Protein AF-K1TIC3-F1 (afdb_monomer_lite)

Foldseek 3Di:
DDDDPVVVVVVCVVCQLNDDQSNCVVCCVVCPQHWDDHPRFIWGQPVPGIDTPLLVVLVQWAAEANWIWGFDWDADCVPCVVRPATDTDTDTDDPVVSVVSRVDNVSRHYFHEEDADDAADPVDDQWDWDADPNDIGIYGHPQDHHDDDDDDDDDPVVLVLLCQQQVDADPVRHGCSVVSVVQLVCCHHVVVDDDDDDDRDDPDPPSCPVVVLVVSCNRRPNRDDDDDPVNVPPD

Organism: NCBI:txid408170

pLDDT: mean 83.9, std 11.21, range [38.22, 96.69]

Sequence (235 aa):
MALSPGIKYKLEKYFFLDNVANFYENYKAILEDRIFKWKGASYYFDGSKVVRDNLTKAKMFIKVADQYYRKCIVFDDDHDKEHKQPIMKLVRYNEGTVKQEVKDISLIPRYQMFFNEPENTNKYRRIKREVFEGIETVSYNRYNPVYHDIKPGSWKTIESFLRHIFSDTNLAGETMYEFGLDYIQHTFFEPRKKMPVLCFVSKERNTGKSTFLYLMRAIFQENVIVVDSDRLNSQ

Structure (mmCIF, N/CA/C/O backbone):
data_AF-K1TIC3-F1
#
_entry.id   AF-K1TIC3-F1
#
loop_
_atom_site.group_PDB
_atom_site.id
_atom_site.type_symbol
_atom_site.label_atom_id
_atom_site.label_alt_id
_atom_site.label_comp_id
_atom_site.label_asym_id
_atom_site.label_entity_id
_atom_site.label_seq_id
_atom_site.pdbx_PDB_ins_code
_atom_site.Cartn_x
_atom_site.Cartn_y
_atom_site.Cartn_z
_atom_site.occupancy
_atom_site.B_iso_or_equiv
_atom_site.auth_seq_id
_atom_site.auth_comp_id
_atom_site.auth_asym_id
_atom_site.auth_atom_id
_atom_site.pdbx_PDB_model_num
ATOM 1 N N . MET A 1 1 ? -1.759 39.728 25.003 1.00 47.00 1 MET A N 1
ATOM 2 C CA . MET A 1 1 ? -2.297 40.235 26.284 1.00 47.00 1 MET A CA 1
ATOM 3 C C . MET A 1 1 ? -3.339 39.228 26.762 1.00 47.00 1 MET A C 1
ATOM 5 O O . MET A 1 1 ? -4.311 39.012 26.049 1.00 47.00 1 MET A O 1
ATOM 9 N N . ALA A 1 2 ? -3.085 38.492 27.846 1.00 55.78 2 ALA A N 1
ATOM 10 C CA . ALA A 1 2 ? -4.008 37.452 28.310 1.00 55.78 2 ALA A CA 1
ATOM 11 C C . ALA A 1 2 ? -5.203 38.097 29.029 1.00 55.78 2 ALA A C 1
ATOM 13 O O . ALA A 1 2 ? -5.013 38.950 29.892 1.00 55.78 2 ALA A O 1
ATOM 14 N N . LEU A 1 3 ? -6.427 37.710 28.657 1.00 67.50 3 LEU A N 1
ATOM 15 C CA . LEU A 1 3 ? -7.646 38.160 29.333 1.00 67.50 3 LEU A CA 1
ATOM 16 C C . LEU A 1 3 ? -7.616 37.739 30.805 1.00 67.50 3 LEU A C 1
ATOM 18 O O . LEU A 1 3 ? -7.209 36.617 31.119 1.00 67.50 3 LEU A O 1
ATOM 22 N N . SER A 1 4 ? -8.089 38.609 31.701 1.00 76.31 4 SER A N 1
ATOM 23 C CA . SER A 1 4 ? -8.218 38.242 33.111 1.00 76.31 4 SER A CA 1
ATOM 24 C C . SER A 1 4 ? -9.198 37.062 33.263 1.00 76.31 4 SER A C 1
ATOM 26 O O . SER A 1 4 ? -10.185 36.981 32.516 1.00 76.31 4 SER A O 1
ATOM 28 N N . PRO A 1 5 ? -8.967 36.130 34.209 1.00 71.38 5 PRO A N 1
ATOM 29 C CA . PRO A 1 5 ? -9.741 34.888 34.309 1.00 71.38 5 PRO A CA 1
ATOM 30 C C . PRO A 1 5 ? -11.261 35.102 34.402 1.00 71.38 5 PRO A C 1
ATOM 32 O O . PRO A 1 5 ? -12.032 34.368 33.785 1.00 71.38 5 PRO A O 1
ATOM 35 N N . GLY A 1 6 ? -11.695 36.152 35.109 1.00 76.00 6 GLY A N 1
ATOM 36 C CA . GLY A 1 6 ? -13.113 36.492 35.254 1.00 76.00 6 GLY A CA 1
ATOM 37 C C . GLY A 1 6 ? -13.768 37.006 33.967 1.00 76.00 6 GLY A C 1
ATOM 38 O O . GLY A 1 6 ? -14.929 36.695 33.706 1.00 76.00 6 GLY A O 1
ATOM 39 N N . ILE A 1 7 ? -13.035 37.752 33.133 1.00 78.94 7 ILE A N 1
ATOM 40 C CA . ILE A 1 7 ? -13.537 38.240 31.838 1.00 78.94 7 ILE A CA 1
ATOM 41 C C . ILE A 1 7 ? -13.606 37.085 30.837 1.00 78.94 7 ILE A C 1
ATOM 43 O O . ILE A 1 7 ? -14.608 36.930 30.142 1.00 78.94 7 ILE A O 1
ATOM 47 N N . LYS A 1 8 ? -12.583 36.222 30.821 1.00 79.38 8 LYS A N 1
ATOM 48 C CA . LYS A 1 8 ? -12.552 35.024 29.976 1.00 79.38 8 LYS A CA 1
ATOM 49 C C . LYS A 1 8 ? -13.740 34.099 30.256 1.00 79.38 8 LYS A C 1
ATOM 51 O O . LYS A 1 8 ? -14.413 33.685 29.320 1.00 79.38 8 LYS A O 1
ATOM 56 N N . TYR A 1 9 ? -14.045 33.835 31.528 1.00 80.44 9 TYR A N 1
ATOM 57 C CA . TYR A 1 9 ? -15.187 32.997 31.908 1.00 80.44 9 TYR A CA 1
ATOM 58 C C . TYR A 1 9 ? -16.534 33.592 31.471 1.00 80.44 9 TYR A C 1
ATOM 60 O O . TYR A 1 9 ? -17.386 32.879 30.942 1.00 80.44 9 TYR A O 1
ATOM 68 N N . LYS A 1 10 ? -16.724 34.910 31.638 1.00 85.19 10 LYS A N 1
ATOM 69 C CA . LYS A 1 10 ? -17.945 35.597 31.185 1.00 85.19 10 LYS A CA 1
ATOM 70 C C . LYS A 1 10 ? -18.125 35.506 29.670 1.00 85.19 10 LYS A C 1
ATOM 72 O O . LYS A 1 10 ? -19.234 35.246 29.220 1.00 85.19 10 LYS A O 1
ATOM 77 N N . LEU A 1 11 ? -17.046 35.677 28.905 1.00 84.44 11 LEU A N 1
ATOM 78 C CA . LEU A 1 11 ? -17.071 35.552 27.447 1.00 84.44 11 LEU A CA 1
ATOM 79 C C . LEU A 1 11 ? -17.338 34.110 27.006 1.00 84.44 11 LEU A C 1
ATOM 81 O O . LEU A 1 11 ? -18.196 33.893 26.158 1.00 84.44 11 LEU A O 1
ATOM 85 N N . GLU A 1 12 ? -16.669 33.122 27.608 1.00 84.81 12 GLU A N 1
ATOM 86 C CA . GLU A 1 12 ? -16.925 31.709 27.297 1.00 84.81 12 GLU A CA 1
ATOM 87 C C . GLU A 1 12 ? -18.390 31.344 27.549 1.00 84.81 12 GLU A C 1
ATOM 89 O O . GLU A 1 12 ? -19.001 30.691 26.712 1.00 84.81 12 GLU A O 1
ATOM 94 N N . LYS A 1 13 ? -18.990 31.821 28.643 1.00 86.19 13 LYS A N 1
ATOM 95 C CA . LYS A 1 13 ? -20.409 31.582 28.922 1.00 86.19 13 LYS A CA 1
ATOM 96 C C . LYS A 1 13 ? -21.340 32.329 27.960 1.00 86.19 13 LYS A C 1
ATOM 98 O O . LYS A 1 13 ? -22.344 31.763 27.544 1.00 86.19 13 LYS A O 1
ATOM 103 N N . TYR A 1 14 ? -21.010 33.571 27.598 1.00 86.75 14 TYR A N 1
ATOM 104 C CA . TYR A 1 14 ? -21.799 34.380 26.660 1.00 86.75 14 TYR A CA 1
ATOM 105 C C . TYR A 1 14 ? -21.855 33.763 25.255 1.00 86.75 14 TYR A C 1
ATOM 107 O O . TYR A 1 14 ? -22.898 33.794 24.615 1.00 86.75 14 TYR A O 1
ATOM 115 N N . PHE A 1 15 ? -20.755 33.157 24.801 1.00 85.50 15 PHE A N 1
ATOM 116 C CA . PHE A 1 15 ? -20.671 32.460 23.513 1.00 85.50 15 PHE A CA 1
ATOM 117 C C . PHE A 1 15 ? -20.953 30.949 23.605 1.00 85.50 15 PHE A C 1
ATOM 119 O O . PHE A 1 15 ? -20.661 30.216 22.663 1.00 85.50 15 PHE A O 1
ATOM 126 N N . PHE A 1 16 ? -21.482 30.460 24.732 1.00 88.06 16 PHE A N 1
ATOM 127 C CA . PHE A 1 16 ? -21.809 29.039 24.937 1.00 88.06 16 PHE A CA 1
ATOM 128 C C . PHE A 1 16 ? -20.611 28.080 24.740 1.00 88.06 16 PHE A C 1
ATOM 130 O O . PHE A 1 16 ? -20.754 26.944 24.294 1.00 88.06 16 PHE A O 1
ATOM 137 N N . LEU A 1 17 ? -19.395 28.533 25.060 1.00 86.69 17 LEU A N 1
ATOM 138 C CA . LEU A 1 17 ? -18.129 27.786 24.980 1.00 86.69 17 LEU A CA 1
ATOM 139 C C . LEU A 1 17 ? -17.720 27.147 26.319 1.00 86.69 17 LEU A C 1
ATOM 141 O O . LEU A 1 17 ? -16.611 26.617 26.453 1.00 86.69 17 LEU A O 1
ATOM 145 N N . ASP A 1 18 ? -18.591 27.215 27.320 1.00 85.62 18 ASP A N 1
ATOM 146 C CA . ASP A 1 18 ? -18.362 26.735 28.679 1.00 85.62 18 ASP A CA 1
ATOM 147 C C . ASP A 1 18 ? -18.362 25.201 28.749 1.00 85.62 18 ASP A C 1
ATOM 149 O O . ASP A 1 18 ? -17.468 24.610 29.360 1.00 85.62 18 ASP A O 1
ATOM 153 N N . ASN A 1 19 ? -19.297 24.543 28.056 1.00 89.69 19 ASN A N 1
ATOM 154 C CA . ASN A 1 19 ? -19.348 23.088 27.945 1.00 89.69 19 ASN A CA 1
ATOM 155 C C . ASN A 1 19 ? -19.874 22.624 26.575 1.00 89.69 19 ASN A C 1
ATOM 157 O O . ASN A 1 19 ? -20.593 23.344 25.888 1.00 89.69 19 ASN A O 1
ATOM 161 N N . VAL A 1 20 ? -19.509 21.402 26.177 1.00 89.31 20 VAL A N 1
ATOM 162 C CA . VAL A 1 20 ? -19.786 20.890 24.824 1.00 89.31 20 VAL A CA 1
ATOM 163 C C . VAL A 1 20 ? -21.273 20.632 24.552 1.00 89.31 20 VAL A C 1
ATOM 165 O O . VAL A 1 20 ? -21.707 20.758 23.411 1.00 89.31 20 VAL A O 1
ATOM 168 N N . ALA A 1 21 ? -22.059 20.297 25.581 1.00 87.75 21 ALA A N 1
ATOM 169 C CA . ALA A 1 21 ? -23.496 20.081 25.431 1.00 87.75 21 ALA A CA 1
ATOM 170 C C . ALA A 1 21 ? -24.218 21.409 25.168 1.00 87.75 21 ALA A C 1
ATOM 172 O O . ALA A 1 21 ? -24.983 21.516 24.216 1.00 87.75 21 ALA A O 1
ATOM 173 N N . ASN A 1 22 ? -23.895 22.441 25.951 1.00 89.38 22 ASN A N 1
ATOM 174 C CA . ASN A 1 22 ? -24.426 23.790 25.777 1.00 89.38 22 ASN A CA 1
ATOM 175 C C . ASN A 1 22 ? -23.986 24.410 24.444 1.00 89.38 22 ASN A C 1
ATOM 177 O O . ASN A 1 22 ? -24.793 25.033 23.759 1.00 89.38 22 ASN A O 1
ATOM 181 N N . PHE A 1 23 ? -22.736 24.179 24.035 1.00 91.56 23 PHE A N 1
ATOM 182 C CA . PHE A 1 23 ? -22.260 24.558 22.708 1.00 91.56 23 PHE A CA 1
ATOM 183 C C . PHE A 1 23 ? -23.123 23.929 21.609 1.00 91.56 23 PHE A C 1
ATOM 185 O O . PHE A 1 23 ? -23.665 24.639 20.768 1.00 91.56 23 PHE A O 1
ATOM 192 N N . TYR A 1 24 ? -23.306 22.606 21.626 1.00 86.56 24 TYR A N 1
ATOM 193 C CA . TYR A 1 24 ? -24.107 21.941 20.601 1.00 86.56 24 TYR A CA 1
ATOM 194 C C . TYR A 1 24 ? -25.554 22.445 20.583 1.00 86.56 24 TYR A C 1
ATOM 196 O O . TYR A 1 24 ? -26.032 22.802 19.516 1.00 86.56 24 TYR A O 1
ATOM 204 N N . GLU A 1 25 ? -26.231 22.559 21.730 1.00 86.38 25 GLU A N 1
ATOM 205 C CA . GLU A 1 25 ? -27.636 22.995 21.775 1.00 86.38 25 GLU A CA 1
ATOM 206 C C . GLU A 1 25 ? -27.875 24.368 21.134 1.00 86.38 25 GLU A C 1
ATOM 208 O O . GLU A 1 25 ? -28.883 24.561 20.452 1.00 86.38 25 GLU A O 1
ATOM 213 N N . ASN A 1 26 ? -26.937 25.305 21.300 1.00 89.88 26 ASN A N 1
ATOM 214 C CA . ASN A 1 26 ? -27.058 26.658 20.752 1.00 89.88 26 ASN A CA 1
ATOM 215 C C . ASN A 1 26 ? -26.633 26.757 19.278 1.00 89.88 26 ASN A C 1
ATOM 217 O O . ASN A 1 26 ? -27.067 27.669 18.578 1.00 89.88 26 ASN A O 1
ATOM 221 N N . TYR A 1 27 ? -25.826 25.814 18.787 1.00 83.38 27 TYR A N 1
ATOM 222 C CA . TYR A 1 27 ? -25.358 25.779 17.397 1.00 83.38 27 TYR A CA 1
ATOM 223 C C . TYR A 1 27 ? -25.940 24.606 16.583 1.00 83.38 27 TYR A C 1
ATOM 225 O O . TYR A 1 27 ? -25.557 24.410 15.431 1.00 83.38 27 TYR A O 1
ATOM 233 N N . LYS A 1 28 ? -26.899 23.841 17.125 1.00 77.31 28 LYS A N 1
ATOM 234 C CA . LYS A 1 28 ? -27.437 22.608 16.512 1.00 77.31 28 LYS A CA 1
ATOM 235 C C . LYS A 1 28 ? -28.066 22.806 15.140 1.00 77.31 28 LYS A C 1
ATOM 237 O O . LYS A 1 28 ? -27.969 21.919 14.305 1.00 77.31 28 LYS A O 1
ATOM 242 N N . ALA A 1 29 ? -28.662 23.971 14.885 1.00 70.38 29 ALA A N 1
ATOM 243 C CA . ALA A 1 29 ? -29.231 24.299 13.577 1.00 70.38 29 ALA A CA 1
ATOM 244 C C . ALA A 1 29 ? -28.161 24.405 12.474 1.00 70.38 29 ALA A C 1
ATOM 246 O O . ALA A 1 29 ? -28.475 24.259 11.302 1.00 70.38 29 ALA A O 1
ATOM 247 N N . ILE A 1 30 ? -26.905 24.671 12.852 1.00 71.62 30 ILE A N 1
ATOM 248 C CA . ILE A 1 30 ? -25.756 24.759 11.941 1.00 71.62 30 ILE A CA 1
ATOM 249 C C . ILE A 1 30 ? -25.001 23.423 11.895 1.00 71.62 30 ILE A C 1
ATOM 251 O O . ILE A 1 30 ? -24.476 23.042 10.851 1.00 71.62 30 ILE A O 1
ATOM 255 N N . LEU A 1 31 ? -24.896 22.740 13.040 1.00 70.50 31 LEU A N 1
ATOM 256 C CA . LEU A 1 31 ? -24.109 21.513 13.187 1.00 70.50 31 LEU A CA 1
ATOM 257 C C . LEU A 1 31 ? -24.854 20.257 12.721 1.00 70.50 31 LEU A C 1
ATOM 259 O O . LEU A 1 31 ? -24.212 19.352 12.192 1.00 70.50 31 LEU A O 1
ATOM 263 N N . GLU A 1 32 ? -26.178 20.214 12.892 1.00 72.00 32 GLU A N 1
ATOM 264 C CA . GLU A 1 32 ? -27.034 19.080 12.527 1.00 72.00 32 GLU A CA 1
ATOM 265 C C . GLU A 1 32 ? -26.490 17.753 13.107 1.00 72.00 32 GLU A C 1
ATOM 267 O O . GLU A 1 32 ? -26.115 17.685 14.277 1.00 72.00 32 GLU A O 1
ATOM 272 N N . ASP A 1 33 ? -26.415 16.695 12.301 1.00 60.06 33 ASP A N 1
ATOM 273 C CA . ASP A 1 33 ? -25.859 15.380 12.638 1.00 60.06 33 ASP A CA 1
ATOM 274 C C . ASP A 1 33 ? -24.343 15.264 12.368 1.00 60.06 33 ASP A C 1
ATOM 276 O O . ASP A 1 33 ? -23.746 14.191 12.507 1.00 60.06 33 ASP A O 1
ATOM 280 N N . ARG A 1 34 ? -23.682 16.364 11.988 1.00 53.75 34 ARG A N 1
ATOM 281 C CA . ARG A 1 34 ? -22.282 16.343 11.549 1.00 53.75 34 ARG A CA 1
ATOM 282 C C . ARG A 1 34 ? -21.319 16.283 12.730 1.00 53.75 34 ARG A C 1
ATOM 284 O O . ARG A 1 34 ? -21.545 16.836 13.807 1.00 53.75 34 ARG A O 1
ATOM 291 N N . ILE A 1 35 ? -20.163 15.658 12.498 1.00 71.88 35 ILE A N 1
ATOM 292 C CA . ILE A 1 35 ? -19.048 15.682 13.451 1.00 71.88 35 ILE A CA 1
ATOM 293 C C . ILE A 1 35 ? -18.513 17.115 13.560 1.00 71.88 35 ILE A C 1
ATOM 295 O O . ILE A 1 35 ? -18.175 17.734 12.551 1.00 71.88 35 ILE A O 1
ATOM 299 N N . PHE A 1 36 ? -18.351 17.615 14.785 1.00 71.94 36 PHE A N 1
ATOM 300 C CA . PHE A 1 36 ? -17.855 18.963 15.062 1.00 71.94 36 PHE A CA 1
ATOM 301 C C . PHE A 1 36 ? -16.678 18.971 16.045 1.00 71.94 36 PHE A C 1
ATOM 303 O O . PHE A 1 36 ? -16.447 18.024 16.804 1.00 71.94 36 PHE A O 1
ATOM 310 N N . LYS A 1 37 ? -15.887 20.049 16.012 1.00 80.38 37 LYS A N 1
ATOM 311 C CA . LYS A 1 37 ?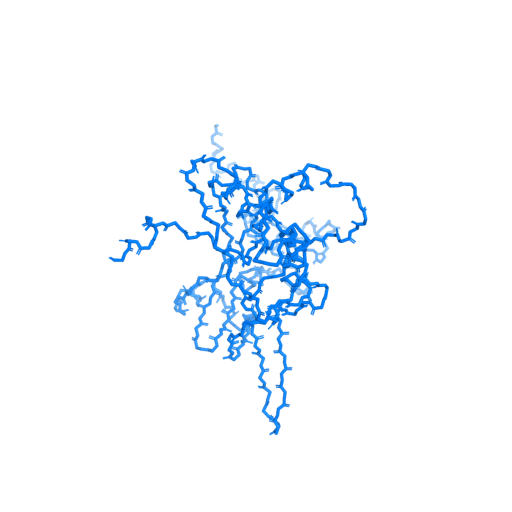 -14.717 20.244 16.881 1.00 80.38 37 LYS A CA 1
ATOM 312 C C . LYS A 1 37 ? -15.057 21.179 18.035 1.00 80.38 37 LYS A C 1
ATOM 314 O O . LYS A 1 37 ? -15.541 22.281 17.812 1.00 80.38 37 LYS A O 1
ATOM 319 N N . TRP A 1 38 ? -14.715 20.779 19.256 1.00 83.00 38 TRP A N 1
ATOM 320 C CA . TRP A 1 38 ? -14.840 21.623 20.445 1.00 83.00 38 TRP A CA 1
ATOM 321 C C . TRP A 1 38 ? -13.619 21.454 21.353 1.00 83.00 38 TRP A C 1
ATOM 323 O O . TRP A 1 38 ? -13.253 20.332 21.714 1.00 83.00 38 TRP A O 1
ATOM 333 N N . LYS A 1 39 ? -12.938 22.570 21.662 1.00 84.25 39 LYS A N 1
ATOM 334 C CA . LYS A 1 39 ? -11.670 22.626 22.424 1.00 84.25 39 LYS A CA 1
ATOM 335 C C . LYS A 1 39 ? -10.661 21.525 22.007 1.00 84.25 39 LYS A C 1
ATOM 337 O O . LYS A 1 39 ? -10.060 20.858 22.842 1.00 84.25 39 LYS A O 1
ATOM 342 N N . GLY A 1 40 ? -10.511 21.309 20.693 1.00 72.69 40 GLY A N 1
ATOM 343 C CA . GLY A 1 40 ? -9.555 20.365 20.086 1.00 72.69 40 GLY A CA 1
ATOM 344 C C . GLY A 1 40 ? -10.024 18.906 19.944 1.00 72.69 40 GLY A C 1
ATOM 345 O O . GLY A 1 40 ? -9.400 18.137 19.211 1.00 72.69 40 GLY A O 1
ATOM 346 N N . ALA A 1 41 ? -11.133 18.507 20.572 1.00 73.00 41 ALA A N 1
ATOM 347 C CA . ALA A 1 41 ? -11.694 17.158 20.453 1.00 73.00 41 ALA A CA 1
ATOM 348 C C . ALA A 1 41 ? -12.865 17.104 19.453 1.00 73.00 41 ALA A C 1
ATOM 350 O O . ALA A 1 41 ? -13.552 18.102 19.243 1.00 73.00 41 ALA A O 1
ATOM 351 N N . SER A 1 42 ? -13.064 15.942 18.820 1.00 78.75 42 SER A N 1
ATOM 352 C CA . SER A 1 42 ? -14.202 15.677 17.926 1.00 78.75 42 SER A CA 1
ATOM 353 C C . SER A 1 42 ? -15.410 15.162 18.716 1.00 78.75 42 SER A C 1
ATOM 355 O O . SER A 1 42 ? -15.241 14.347 19.629 1.00 78.75 42 SER A O 1
ATOM 357 N N . TYR A 1 43 ? -16.608 15.604 18.344 1.00 79.50 43 TYR A N 1
ATOM 358 C CA . TYR A 1 43 ? -17.892 15.214 18.931 1.00 79.50 43 TYR A CA 1
ATOM 359 C C . TYR A 1 43 ? -18.947 15.030 17.834 1.00 79.50 43 TYR A C 1
ATOM 361 O O . TYR A 1 43 ? -18.807 15.596 16.753 1.00 79.50 43 TYR A O 1
ATOM 369 N N . TYR A 1 44 ? -19.989 14.255 18.115 1.00 75.56 44 TYR A N 1
ATOM 370 C CA . TYR A 1 44 ? -21.200 14.138 17.295 1.00 75.56 44 TYR A CA 1
ATOM 371 C C . TYR A 1 44 ? -22.426 14.005 18.207 1.00 75.56 44 TYR A C 1
ATOM 373 O O . TYR A 1 44 ? -22.281 13.697 19.392 1.00 75.56 44 TYR A O 1
ATOM 381 N N . PHE A 1 45 ? -23.623 14.250 17.681 1.00 70.50 45 PHE A N 1
ATOM 382 C CA . PHE A 1 45 ? -24.881 14.040 18.399 1.00 70.50 45 PHE A CA 1
ATOM 383 C C . PHE A 1 45 ? -25.509 12.716 17.959 1.00 70.50 45 PHE A C 1
ATOM 385 O O . PHE A 1 45 ? -25.673 12.483 16.767 1.00 70.50 45 PHE A O 1
ATOM 392 N N . ASP A 1 46 ? -25.825 11.831 18.906 1.00 64.69 46 ASP A N 1
ATOM 393 C CA . ASP A 1 46 ? -26.317 10.470 18.620 1.00 64.69 46 ASP A CA 1
ATOM 394 C C . ASP A 1 46 ? -27.854 10.364 18.541 1.00 64.69 46 ASP A C 1
ATOM 396 O O . ASP A 1 46 ? -28.399 9.265 18.485 1.00 64.69 46 ASP A O 1
ATOM 400 N N . GLY A 1 47 ? -28.555 11.503 18.568 1.00 57.53 47 GLY A N 1
ATOM 401 C CA . GLY A 1 47 ? -30.016 11.581 18.681 1.00 57.53 47 GLY A CA 1
ATOM 402 C C . GLY A 1 47 ? -30.523 11.732 20.120 1.00 57.53 47 GLY A C 1
ATOM 403 O O . GLY A 1 47 ? -31.676 12.104 20.316 1.00 57.53 47 GLY A O 1
ATOM 404 N N . SER A 1 48 ? -29.670 11.504 21.126 1.00 68.19 48 SER A N 1
ATOM 405 C CA . SER A 1 48 ? -30.005 11.652 22.549 1.00 68.19 48 SER A CA 1
ATOM 406 C C . SER A 1 48 ? -29.079 12.616 23.293 1.00 68.19 48 SER A C 1
ATOM 408 O O . SER A 1 48 ? -29.529 13.381 24.144 1.00 68.19 48 SER A O 1
ATOM 410 N N . LYS A 1 49 ? -27.778 12.595 22.987 1.00 78.31 49 LYS A N 1
ATOM 411 C CA . LYS A 1 49 ? -26.760 13.409 23.653 1.00 78.31 49 LYS A CA 1
ATOM 412 C C . LYS A 1 49 ? -25.565 13.671 22.745 1.00 78.31 49 LYS A C 1
ATOM 414 O O . LYS A 1 49 ? -25.323 12.988 21.752 1.00 78.31 49 LYS A O 1
ATOM 419 N N . VAL A 1 50 ? -24.757 14.647 23.147 1.00 78.75 50 VAL A N 1
ATOM 420 C CA . VAL A 1 50 ? -23.453 14.897 22.533 1.00 78.75 50 VAL A CA 1
ATOM 421 C C . VAL A 1 50 ? -22.452 13.852 23.024 1.00 78.75 50 VAL A C 1
ATOM 423 O O . VAL A 1 50 ? -22.141 13.773 24.215 1.00 78.75 50 VAL A O 1
ATOM 426 N N . VAL A 1 51 ? -21.919 13.062 22.098 1.00 76.00 51 VAL A N 1
ATOM 427 C CA . VAL A 1 51 ? -20.949 11.999 22.356 1.00 76.00 51 VAL A CA 1
ATOM 428 C C . VAL A 1 51 ? -19.585 12.415 21.821 1.00 76.00 51 VAL A C 1
ATOM 430 O O . VAL A 1 51 ? -19.442 12.918 20.708 1.00 76.00 51 VAL A O 1
AT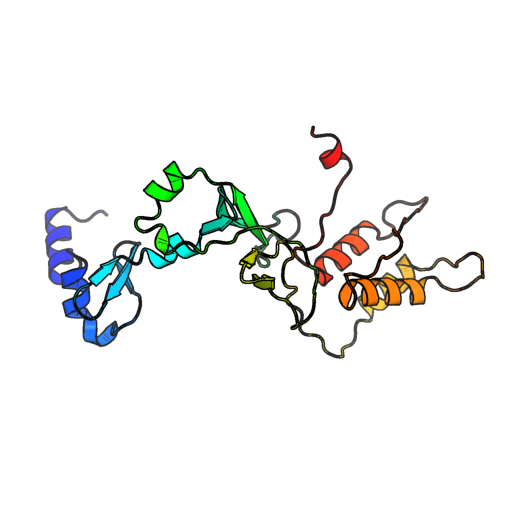OM 433 N N . ARG A 1 52 ? -18.539 12.198 22.624 1.00 78.12 52 ARG A N 1
ATOM 434 C CA . ARG A 1 52 ? -17.158 12.383 22.167 1.00 78.12 52 ARG A CA 1
ATOM 435 C C . ARG A 1 52 ? -16.825 11.311 21.138 1.00 78.12 52 ARG A C 1
ATOM 437 O O . ARG A 1 52 ? -16.932 10.120 21.430 1.00 78.12 52 ARG A O 1
ATOM 444 N N . ASP A 1 53 ? -16.365 11.733 19.968 1.00 67.62 53 ASP A N 1
ATOM 445 C CA . ASP A 1 53 ? -16.000 10.825 18.891 1.00 67.62 53 ASP A CA 1
ATOM 446 C C . ASP A 1 53 ? -14.704 10.063 19.226 1.00 67.62 53 ASP A C 1
ATOM 448 O O . ASP A 1 53 ? -13.585 10.516 18.969 1.00 67.62 53 ASP A O 1
ATOM 452 N N . ASN A 1 54 ? -14.868 8.879 19.821 1.00 59.41 54 ASN A N 1
ATOM 453 C CA . ASN A 1 54 ? -13.798 7.899 20.010 1.00 59.41 54 ASN A CA 1
ATOM 454 C C . ASN A 1 54 ? -13.578 7.032 18.758 1.00 59.41 54 ASN A C 1
ATOM 456 O O . ASN A 1 54 ? -12.539 6.374 18.656 1.00 59.41 54 ASN A O 1
ATOM 460 N N . LEU A 1 55 ? -14.523 7.039 17.807 1.00 56.81 55 LEU A N 1
ATOM 461 C CA . LEU A 1 55 ? -14.470 6.261 16.568 1.00 56.81 55 LEU A CA 1
ATOM 462 C C . LEU A 1 55 ? -13.230 6.663 15.758 1.00 56.81 55 LEU A C 1
ATOM 464 O O . LEU A 1 55 ? -12.548 5.809 15.197 1.00 56.81 55 LEU A O 1
ATOM 468 N N . THR A 1 56 ? -12.877 7.953 15.773 1.00 64.62 56 THR A N 1
ATOM 469 C CA . THR A 1 56 ? -11.645 8.463 15.152 1.00 64.62 56 THR A CA 1
ATOM 470 C C . THR A 1 56 ? -10.378 7.808 15.717 1.00 64.62 56 THR A C 1
ATOM 472 O O . THR A 1 56 ? -9.475 7.494 14.945 1.00 64.62 56 THR A O 1
ATOM 475 N N . LYS A 1 57 ? -10.298 7.535 17.029 1.00 74.75 57 LYS A N 1
ATOM 476 C CA . LYS A 1 57 ? -9.123 6.870 17.619 1.00 74.75 57 LYS A CA 1
ATOM 477 C C . LYS A 1 57 ? -9.106 5.374 17.333 1.00 74.75 57 LYS A C 1
ATOM 479 O O . LYS A 1 57 ? -8.069 4.862 16.935 1.00 74.75 57 LYS A O 1
ATOM 484 N N . ALA A 1 58 ? -10.239 4.683 17.468 1.00 79.88 58 ALA A N 1
ATOM 485 C CA . ALA A 1 58 ? -10.319 3.250 17.167 1.00 79.88 58 ALA A CA 1
ATOM 486 C C . ALA A 1 58 ? -9.923 2.944 15.708 1.00 79.88 58 ALA A C 1
ATOM 488 O O . ALA A 1 58 ? -9.199 1.985 15.458 1.00 79.88 58 ALA A O 1
ATOM 489 N N . LYS A 1 59 ? -10.295 3.815 14.753 1.00 76.00 59 LYS A N 1
ATOM 490 C CA . LYS A 1 59 ? -9.911 3.717 13.328 1.00 76.00 59 LYS A CA 1
ATOM 491 C C . LYS A 1 59 ? -8.397 3.765 13.077 1.00 76.00 59 LYS A C 1
ATOM 493 O O . LYS A 1 59 ? -7.941 3.243 12.049 1.00 76.00 59 LYS A O 1
ATOM 498 N N . MET A 1 60 ? -7.632 4.377 13.988 1.00 84.44 60 MET A N 1
ATOM 499 C CA . MET A 1 60 ? -6.166 4.420 13.930 1.00 84.44 60 MET A CA 1
ATOM 500 C C . MET A 1 60 ? -5.537 3.070 14.261 1.00 84.44 60 MET A C 1
ATOM 502 O O . MET A 1 60 ? -4.368 2.874 13.956 1.00 84.44 60 MET A O 1
ATOM 506 N N . PHE A 1 61 ? -6.281 2.139 14.856 1.00 90.69 61 PHE A N 1
ATOM 507 C CA . PHE A 1 61 ? -5.762 0.838 15.246 1.00 90.69 61 PHE A CA 1
ATOM 508 C C . PHE A 1 61 ? -6.396 -0.290 14.432 1.00 90.69 61 PHE A C 1
ATOM 510 O O . PHE A 1 61 ? -7.491 -0.167 13.882 1.00 90.69 61 PHE A O 1
ATOM 517 N N . ILE A 1 62 ? -5.686 -1.409 14.363 1.00 90.00 62 ILE A N 1
ATOM 518 C CA . ILE A 1 62 ? -6.223 -2.723 14.007 1.00 90.00 62 ILE A CA 1
ATOM 519 C C . ILE A 1 62 ? -5.688 -3.741 15.009 1.00 90.00 62 ILE A C 1
ATOM 521 O O . ILE A 1 62 ? -4.606 -3.554 15.571 1.00 90.00 62 ILE A O 1
ATOM 525 N N . LYS A 1 63 ? -6.421 -4.830 15.211 1.00 95.38 63 LYS A N 1
ATOM 526 C CA . LYS A 1 63 ? -5.915 -6.012 15.903 1.00 95.38 63 LYS A CA 1
ATOM 527 C C . LYS A 1 63 ? -5.723 -7.122 14.880 1.00 95.38 63 LYS A C 1
ATOM 529 O O . LYS A 1 63 ? -6.650 -7.424 14.133 1.00 95.38 63 LYS A O 1
ATOM 534 N N . VAL A 1 64 ? -4.538 -7.714 14.840 1.00 94.75 64 VAL A N 1
ATOM 535 C CA . VAL A 1 64 ? -4.257 -8.877 13.994 1.00 94.75 64 VAL A CA 1
ATOM 536 C C . VAL A 1 64 ? -3.737 -9.991 14.883 1.00 94.75 64 VAL A C 1
ATOM 538 O O . VAL A 1 64 ? -2.764 -9.783 15.605 1.00 94.75 64 VAL A O 1
ATOM 541 N N . ALA A 1 65 ? -4.414 -11.138 14.855 1.00 94.62 65 ALA A N 1
ATOM 542 C CA . ALA A 1 65 ? -4.252 -12.205 15.835 1.00 94.62 65 ALA A CA 1
ATOM 543 C C . ALA A 1 65 ? -4.374 -11.659 17.277 1.00 94.62 65 ALA A C 1
ATOM 545 O O . ALA A 1 65 ? -5.410 -11.109 17.667 1.00 94.62 65 ALA A O 1
ATOM 546 N N . ASP A 1 66 ? -3.314 -11.774 18.067 1.00 93.44 66 ASP A N 1
ATOM 547 C CA . ASP A 1 66 ? -3.206 -11.319 19.450 1.00 93.44 66 ASP A CA 1
ATOM 548 C C . ASP A 1 66 ? -2.600 -9.909 19.588 1.00 93.44 66 ASP A C 1
ATOM 550 O O . ASP A 1 66 ? -2.615 -9.342 20.679 1.00 93.44 66 ASP A O 1
ATOM 554 N N . GLN A 1 67 ? -2.122 -9.299 18.499 1.00 96.62 67 GLN A N 1
ATOM 555 C CA . GLN A 1 67 ? -1.357 -8.050 18.536 1.00 96.62 67 GLN A CA 1
ATOM 556 C C . GLN A 1 67 ? -2.150 -6.840 18.035 1.00 96.62 67 GLN A C 1
ATOM 558 O O . GLN A 1 67 ? -2.877 -6.907 17.041 1.00 96.62 67 GLN A O 1
ATOM 563 N N . TYR A 1 68 ? -1.960 -5.693 18.693 1.00 96.31 68 TYR A N 1
ATOM 564 C CA . TYR A 1 68 ? -2.463 -4.408 18.211 1.00 96.31 68 TYR A CA 1
ATOM 565 C C . TYR A 1 68 ? -1.420 -3.701 17.353 1.00 96.31 68 TYR A C 1
ATOM 567 O O . TYR A 1 68 ? -0.222 -3.720 17.640 1.00 96.31 68 TYR A O 1
ATOM 575 N N . TYR A 1 69 ? -1.904 -3.022 16.320 1.00 94.81 69 TYR A N 1
ATOM 576 C CA . TYR A 1 69 ? -1.101 -2.194 15.437 1.00 94.81 69 TYR A CA 1
ATOM 577 C C . TYR A 1 69 ? -1.741 -0.824 15.299 1.00 94.81 69 TYR A C 1
ATOM 579 O O . TYR A 1 69 ? -2.950 -0.720 15.087 1.00 94.81 69 TYR A O 1
ATOM 587 N N . ARG A 1 70 ? -0.923 0.223 15.374 1.00 90.19 70 ARG A N 1
ATOM 588 C CA . ARG A 1 70 ? -1.307 1.590 15.033 1.00 90.19 70 ARG A CA 1
ATOM 589 C C . ARG A 1 70 ? -0.961 1.862 13.574 1.00 90.19 70 ARG A C 1
ATOM 591 O O . ARG A 1 70 ? 0.147 1.563 13.134 1.00 90.19 70 ARG A O 1
ATOM 598 N N . LYS A 1 71 ? -1.898 2.450 12.838 1.00 82.75 71 LYS A N 1
ATOM 599 C CA . LYS A 1 71 ? -1.675 3.050 11.524 1.00 82.75 71 LYS A CA 1
ATOM 600 C C . LYS A 1 71 ? -0.977 4.384 11.740 1.00 82.75 71 LYS A C 1
ATOM 602 O O . LYS A 1 71 ? -1.570 5.325 12.270 1.00 82.75 71 LYS A O 1
ATOM 607 N N . CYS A 1 72 ? 0.282 4.441 11.349 1.00 79.44 72 CYS A N 1
ATOM 608 C CA . CYS A 1 72 ? 1.094 5.642 11.369 1.00 79.44 72 CYS A CA 1
ATOM 609 C C . CYS A 1 72 ? 1.315 6.105 9.935 1.00 79.44 72 CYS A C 1
ATOM 611 O O . CYS A 1 72 ? 1.497 5.286 9.036 1.00 79.44 72 CYS A O 1
ATOM 613 N N . ILE A 1 73 ? 1.307 7.416 9.738 1.00 75.38 73 ILE A N 1
ATOM 614 C CA . ILE A 1 73 ? 1.752 8.024 8.492 1.00 75.38 73 ILE A CA 1
ATOM 615 C C . ILE A 1 73 ? 3.205 8.422 8.700 1.00 75.38 73 ILE A C 1
ATOM 617 O O . ILE A 1 73 ? 3.531 9.050 9.707 1.00 75.38 73 ILE A O 1
ATOM 621 N N . VAL A 1 74 ? 4.060 8.028 7.770 1.00 73.94 74 VAL A N 1
ATOM 622 C CA . VAL A 1 74 ? 5.439 8.501 7.690 1.00 73.94 74 VAL A CA 1
ATOM 623 C C . VAL A 1 74 ? 5.664 9.115 6.320 1.00 73.94 74 VAL A C 1
ATOM 625 O O . VAL A 1 74 ? 5.022 8.716 5.350 1.00 73.94 74 VAL A O 1
ATOM 628 N N . PHE A 1 75 ? 6.586 10.058 6.247 1.00 74.00 75 PHE A N 1
ATOM 629 C CA . PHE A 1 75 ? 7.054 10.612 4.987 1.00 74.00 75 PHE A CA 1
ATOM 630 C C . PHE A 1 75 ? 8.479 10.138 4.737 1.00 74.00 75 PHE A C 1
ATOM 632 O O . PHE A 1 75 ? 9.184 9.732 5.664 1.00 74.00 75 PHE A O 1
ATOM 639 N N . ASP A 1 76 ? 8.876 10.126 3.473 1.00 71.50 76 ASP A N 1
ATOM 640 C CA . ASP A 1 76 ? 10.270 9.918 3.115 1.00 71.50 76 ASP A CA 1
ATOM 641 C C . ASP A 1 76 ? 10.939 11.281 2.983 1.00 71.50 76 ASP A C 1
ATOM 643 O O . ASP A 1 76 ? 10.861 11.907 1.933 1.00 71.50 76 ASP A O 1
ATOM 647 N N . ASP A 1 77 ? 11.560 11.754 4.060 1.00 72.06 77 ASP A N 1
ATOM 648 C CA . ASP A 1 77 ? 12.162 13.092 4.094 1.00 72.06 77 ASP A CA 1
ATOM 649 C C . ASP A 1 77 ? 13.303 13.264 3.073 1.00 72.06 77 ASP A C 1
ATOM 651 O O . ASP A 1 77 ? 13.573 14.379 2.620 1.00 72.06 77 ASP A O 1
ATOM 655 N N . ASP A 1 78 ? 13.948 12.165 2.669 1.00 67.75 78 ASP A N 1
ATOM 656 C CA . ASP A 1 78 ? 15.050 12.185 1.709 1.00 67.75 78 ASP A CA 1
ATOM 657 C C . ASP A 1 78 ? 14.543 12.462 0.281 1.00 67.75 78 ASP A C 1
ATOM 659 O O . ASP A 1 78 ? 15.178 13.198 -0.481 1.00 67.75 78 ASP A O 1
ATOM 663 N N . HIS A 1 79 ? 13.386 11.896 -0.084 1.00 63.72 79 HIS A N 1
ATOM 664 C CA . HIS A 1 79 ? 12.881 11.884 -1.464 1.00 63.72 79 HIS A CA 1
ATOM 665 C C . HIS A 1 79 ? 11.570 12.662 -1.671 1.00 63.72 79 HIS A C 1
ATOM 667 O O . HIS A 1 79 ? 11.243 13.000 -2.807 1.00 63.72 79 HIS A O 1
ATOM 673 N N . ASP A 1 80 ? 10.836 12.973 -0.605 1.00 66.38 80 ASP A N 1
ATOM 674 C CA . ASP A 1 80 ? 9.568 13.711 -0.600 1.00 66.38 80 ASP A CA 1
ATOM 675 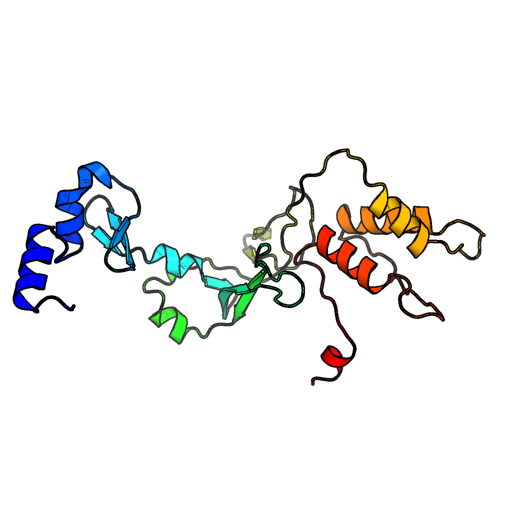C C . ASP A 1 80 ? 9.634 14.883 0.393 1.00 66.38 80 ASP A C 1
ATOM 677 O O . ASP A 1 80 ? 8.908 14.950 1.384 1.00 66.38 80 ASP A O 1
ATOM 681 N N . LYS A 1 81 ? 10.521 15.844 0.105 1.00 70.19 81 LYS A N 1
ATOM 682 C CA . LYS A 1 81 ? 10.747 17.042 0.940 1.00 70.19 81 LYS A CA 1
ATOM 683 C C . LYS A 1 81 ? 9.500 17.906 1.147 1.00 70.19 81 LYS A C 1
ATOM 685 O O . LYS A 1 81 ? 9.463 18.717 2.065 1.00 70.19 81 LYS A O 1
ATOM 690 N N . GLU A 1 82 ? 8.509 17.772 0.270 1.00 72.19 82 GLU A N 1
ATOM 691 C CA . GLU A 1 82 ? 7.249 18.517 0.321 1.00 72.19 82 GLU A CA 1
ATOM 692 C C . GLU A 1 82 ? 6.116 17.722 0.992 1.00 72.19 82 GLU A C 1
ATOM 694 O O . GLU A 1 82 ? 4.993 18.223 1.065 1.00 72.19 82 GLU A O 1
ATOM 699 N N . HIS A 1 83 ? 6.394 16.503 1.479 1.00 69.06 83 HIS A N 1
ATOM 700 C CA . HIS A 1 83 ? 5.447 15.627 2.185 1.00 69.06 83 HIS A CA 1
ATOM 701 C C . HIS A 1 83 ? 4.143 15.380 1.414 1.00 69.06 83 HIS A C 1
ATOM 703 O O . HIS A 1 83 ? 3.045 15.353 1.977 1.00 69.06 83 HIS A O 1
ATOM 709 N N . LYS A 1 84 ? 4.249 15.204 0.096 1.00 64.69 84 LYS A N 1
ATOM 710 C CA . LYS A 1 84 ? 3.102 14.986 -0.794 1.00 64.69 84 LYS A CA 1
ATOM 711 C C . LYS A 1 84 ? 2.632 13.532 -0.823 1.00 64.69 84 LYS A C 1
ATOM 713 O O . LYS A 1 84 ? 1.485 13.282 -1.193 1.00 64.69 84 LYS A O 1
ATOM 718 N N . GLN A 1 85 ? 3.487 12.580 -0.460 1.00 64.19 85 GLN A N 1
ATOM 719 C CA . GLN A 1 85 ? 3.252 11.141 -0.575 1.00 64.19 85 GLN A CA 1
ATOM 720 C C . GLN A 1 85 ? 3.370 10.455 0.797 1.00 64.19 85 GLN A C 1
ATOM 722 O O . GLN A 1 85 ? 4.424 9.920 1.147 1.00 64.19 85 GLN A O 1
ATOM 727 N N . PRO A 1 86 ? 2.289 10.452 1.600 1.00 68.81 86 PRO A N 1
ATOM 728 C CA . PRO A 1 86 ? 2.280 9.763 2.883 1.00 68.81 86 PRO A CA 1
ATOM 729 C C . PRO A 1 86 ? 2.374 8.246 2.697 1.00 68.81 86 PRO A C 1
ATOM 731 O O . PRO A 1 86 ? 1.634 7.669 1.907 1.00 68.81 86 PRO A O 1
ATOM 734 N N . ILE A 1 87 ? 3.224 7.598 3.491 1.00 70.62 87 ILE A N 1
ATOM 735 C CA . ILE A 1 87 ? 3.378 6.141 3.545 1.00 70.62 87 ILE A CA 1
ATOM 736 C C . ILE A 1 87 ? 2.674 5.630 4.798 1.00 70.62 87 ILE A C 1
ATOM 738 O O . ILE A 1 87 ? 2.962 6.082 5.913 1.00 70.62 87 ILE A O 1
ATOM 742 N N . MET A 1 88 ? 1.774 4.658 4.648 1.00 75.62 88 MET A N 1
ATOM 743 C CA . MET A 1 88 ? 1.080 4.069 5.791 1.00 75.62 88 MET A CA 1
ATOM 744 C C . MET A 1 88 ? 1.867 2.879 6.339 1.00 75.62 88 MET A C 1
ATOM 746 O O . MET A 1 88 ? 2.045 1.855 5.681 1.00 75.62 88 MET A O 1
ATOM 750 N N . LYS A 1 89 ? 2.311 2.991 7.593 1.00 80.25 89 LYS A N 1
ATOM 751 C CA . LYS A 1 89 ? 3.006 1.922 8.314 1.00 80.25 89 LYS A CA 1
ATOM 752 C C . LYS A 1 89 ? 2.181 1.419 9.486 1.00 80.25 89 LYS A C 1
ATOM 754 O O . LYS A 1 89 ? 1.576 2.190 10.228 1.00 80.25 89 LYS A O 1
ATOM 759 N N . LEU A 1 90 ? 2.208 0.105 9.682 1.00 87.50 90 LEU A N 1
ATOM 760 C CA . LEU A 1 90 ? 1.645 -0.544 10.859 1.00 87.50 90 LEU A CA 1
ATOM 761 C C . LEU A 1 90 ? 2.735 -0.720 11.915 1.00 87.50 90 LEU A C 1
ATOM 763 O O . LEU A 1 90 ? 3.661 -1.505 11.731 1.00 87.50 90 LEU A O 1
ATOM 767 N N . VAL A 1 91 ? 2.607 -0.005 13.029 1.00 90.50 91 VAL A N 1
ATOM 768 C CA . VAL A 1 91 ? 3.538 -0.090 14.161 1.00 90.50 91 VAL A CA 1
ATOM 769 C C . VAL A 1 91 ? 2.893 -0.910 15.266 1.00 90.50 91 VAL A C 1
ATOM 771 O O . VAL A 1 91 ? 1.773 -0.612 15.685 1.00 90.50 91 VAL A O 1
ATOM 774 N N . ARG A 1 92 ? 3.585 -1.951 15.739 1.00 95.19 92 ARG A N 1
ATOM 775 C CA . ARG A 1 92 ? 3.110 -2.772 16.860 1.00 95.19 92 ARG A CA 1
ATOM 776 C C . ARG A 1 92 ? 2.927 -1.893 18.095 1.00 95.19 92 ARG A C 1
ATOM 778 O O . ARG A 1 92 ? 3.786 -1.075 18.408 1.00 95.19 92 ARG A O 1
ATOM 785 N N . TYR A 1 93 ? 1.814 -2.075 18.791 1.00 93.38 93 TYR A N 1
ATOM 786 C CA . TYR A 1 93 ? 1.444 -1.282 19.956 1.00 93.38 93 TYR A CA 1
ATOM 787 C C . TYR A 1 93 ? 1.073 -2.189 21.127 1.00 93.38 93 TYR A C 1
ATOM 789 O O . TYR A 1 93 ? 0.445 -3.233 20.947 1.00 93.38 93 TYR A O 1
ATOM 797 N N . ASN A 1 94 ? 1.465 -1.785 22.335 1.00 94.00 94 ASN A N 1
ATOM 798 C CA . ASN A 1 94 ? 1.126 -2.517 23.549 1.00 94.00 94 ASN A CA 1
ATOM 799 C C . ASN A 1 94 ? -0.381 -2.412 23.833 1.00 94.00 94 ASN A C 1
ATOM 801 O O . ASN A 1 94 ? -0.956 -1.324 23.768 1.00 94.00 94 ASN A O 1
ATOM 805 N N . GLU A 1 95 ? -1.012 -3.532 24.190 1.00 93.19 95 GLU A N 1
ATOM 806 C CA . GLU A 1 95 ? -2.446 -3.579 24.484 1.00 93.19 95 GLU A CA 1
ATOM 807 C C . GLU A 1 95 ? -2.849 -2.611 25.603 1.00 93.19 95 GLU A C 1
ATOM 809 O O . GLU A 1 95 ? -3.826 -1.887 25.439 1.00 93.19 95 GLU A O 1
ATOM 814 N N . GLY A 1 96 ? -2.098 -2.546 26.706 1.00 92.19 96 GLY A N 1
ATOM 815 C CA . GLY A 1 96 ? -2.387 -1.658 27.835 1.00 92.19 96 GLY A CA 1
ATOM 816 C C . GLY A 1 96 ? -2.475 -0.190 27.417 1.00 92.19 96 GLY A C 1
ATOM 817 O O . GLY A 1 96 ? -3.417 0.503 27.798 1.00 92.19 96 GLY A O 1
ATOM 818 N N . THR A 1 97 ? -1.565 0.258 26.549 1.00 90.06 97 THR A N 1
ATOM 819 C CA . THR A 1 97 ? -1.597 1.610 25.970 1.00 90.06 97 THR A CA 1
ATOM 820 C C . THR A 1 97 ? -2.820 1.814 25.075 1.00 90.06 97 THR A C 1
ATOM 822 O O . THR A 1 97 ? -3.488 2.842 25.167 1.00 90.06 97 THR A O 1
ATOM 825 N N . VAL A 1 98 ? -3.180 0.823 24.252 1.00 90.69 98 VAL A N 1
ATOM 826 C CA . VAL A 1 98 ? -4.389 0.903 23.415 1.00 90.69 98 VAL A CA 1
ATOM 827 C C . VAL A 1 98 ? -5.647 1.035 24.277 1.00 90.69 98 VAL A C 1
ATOM 829 O O . VAL A 1 98 ? -6.494 1.870 23.964 1.00 90.69 98 VAL A O 1
ATOM 832 N N . LYS A 1 99 ? -5.754 0.294 25.392 1.00 89.56 99 LYS A N 1
ATOM 833 C CA . LYS A 1 99 ? -6.892 0.406 26.331 1.00 89.56 99 LYS A CA 1
ATOM 834 C C . LYS A 1 99 ? -6.984 1.783 26.994 1.00 89.56 99 LYS A C 1
ATOM 836 O O . LYS A 1 99 ? -8.078 2.229 27.325 1.00 89.56 99 LYS A O 1
ATOM 841 N N . GLN A 1 100 ? -5.851 2.457 27.191 1.00 87.75 100 GLN A N 1
ATOM 842 C CA . GLN A 1 100 ? -5.815 3.824 27.719 1.00 87.75 100 GLN A CA 1
ATOM 843 C C . GLN A 1 100 ? -6.240 4.861 26.665 1.00 87.75 100 GLN A C 1
ATOM 845 O O . GLN A 1 100 ? -6.911 5.840 26.995 1.00 87.75 100 GLN A O 1
ATOM 850 N N . GLU A 1 101 ? -5.875 4.664 25.393 1.00 84.75 101 GLU A N 1
ATOM 851 C CA . GLU A 1 101 ? -6.187 5.608 24.312 1.00 84.75 101 GLU A CA 1
ATOM 852 C C . GLU A 1 101 ? -7.600 5.441 23.730 1.00 84.75 101 GLU A C 1
ATOM 854 O O . GLU A 1 101 ? -8.237 6.439 23.364 1.00 84.75 101 GLU A O 1
ATOM 859 N N . VAL A 1 102 ? -8.078 4.197 23.637 1.00 84.12 102 VAL A N 1
ATOM 860 C CA . VAL A 1 102 ? -9.348 3.802 23.021 1.00 84.12 102 VAL A CA 1
ATOM 861 C C . VAL A 1 102 ? -10.267 3.226 24.094 1.00 84.12 102 VAL A C 1
ATOM 863 O O . VAL A 1 102 ? -10.073 2.106 24.558 1.00 84.12 102 VAL A O 1
ATOM 866 N N . LYS A 1 103 ? -11.306 3.988 24.461 1.00 80.69 103 LYS A N 1
ATOM 867 C CA . LYS A 1 103 ? -12.278 3.571 25.486 1.00 80.69 103 LYS A CA 1
ATOM 868 C C . LYS A 1 103 ? -13.036 2.298 25.113 1.00 80.69 103 LYS A C 1
ATOM 870 O O . LYS A 1 103 ? -13.292 1.473 25.980 1.00 80.69 103 LYS A O 1
ATOM 875 N N . ASP A 1 104 ? -13.410 2.167 23.841 1.00 83.12 104 ASP A N 1
ATOM 876 C CA . ASP A 1 104 ? -14.152 1.016 23.335 1.00 83.12 104 ASP A CA 1
ATOM 877 C C . ASP A 1 104 ? -13.330 0.259 22.286 1.00 83.12 104 ASP A C 1
ATOM 879 O O . ASP A 1 104 ? -13.243 0.630 21.115 1.00 83.12 104 ASP A O 1
ATOM 883 N N . ILE A 1 105 ? -12.698 -0.817 22.745 1.00 87.06 105 ILE A N 1
ATOM 884 C CA . ILE A 1 105 ? -11.811 -1.684 21.961 1.00 87.06 105 ILE A CA 1
ATOM 885 C C . ILE A 1 105 ? -12.617 -2.557 20.984 1.00 87.06 105 ILE A C 1
ATOM 887 O O . ILE A 1 105 ? -12.053 -3.106 20.036 1.00 87.06 105 ILE A O 1
ATOM 891 N N . SER A 1 106 ? -13.931 -2.718 21.192 1.00 86.00 106 SER A N 1
ATOM 892 C CA . SER A 1 106 ? -14.791 -3.472 20.269 1.00 86.00 106 SER A CA 1
ATOM 893 C C . SER A 1 106 ? -14.877 -2.812 18.891 1.00 86.00 106 SER A C 1
ATOM 895 O O . SER A 1 106 ? -15.036 -3.506 17.891 1.00 86.00 106 SER A O 1
ATOM 897 N N . LEU A 1 107 ? -14.645 -1.497 18.834 1.00 81.94 107 LEU A N 1
ATOM 898 C CA . LEU A 1 107 ? -14.629 -0.696 17.612 1.00 81.94 107 LEU A CA 1
ATOM 899 C C . LEU A 1 107 ? -13.344 -0.863 16.783 1.00 81.94 107 LEU A C 1
ATOM 901 O O . LEU A 1 107 ? -13.281 -0.372 15.656 1.00 81.94 107 LEU A O 1
ATOM 905 N N . ILE A 1 108 ? -12.303 -1.512 17.322 1.00 87.19 108 ILE A N 1
ATOM 906 C CA . ILE A 1 108 ? -11.050 -1.761 16.598 1.00 87.19 108 ILE A CA 1
ATOM 907 C C . ILE A 1 108 ? -11.247 -2.969 15.666 1.00 87.19 108 ILE A C 1
ATOM 909 O O . ILE A 1 108 ? -11.521 -4.065 16.165 1.00 87.19 108 ILE A O 1
ATOM 913 N N . PRO A 1 109 ? -11.054 -2.823 14.339 1.00 84.81 109 PRO A N 1
ATOM 914 C CA . PRO A 1 109 ? -11.163 -3.934 13.397 1.00 84.81 109 PRO A CA 1
ATOM 915 C C . PRO A 1 109 ? -10.207 -5.077 13.745 1.00 84.81 109 PRO A C 1
ATOM 917 O O . PRO A 1 109 ? -9.032 -4.837 14.042 1.00 84.81 109 PRO A O 1
ATOM 920 N N . ARG A 1 110 ? -10.710 -6.314 13.684 1.00 90.25 110 ARG A N 1
ATOM 921 C CA . ARG A 1 110 ? -9.974 -7.530 14.048 1.00 90.25 110 ARG A CA 1
ATOM 922 C C . ARG A 1 110 ? -9.798 -8.434 12.839 1.00 90.25 110 ARG A C 1
ATOM 924 O O . ARG A 1 110 ? -10.745 -8.643 12.088 1.00 90.25 110 ARG A O 1
ATOM 931 N N . TYR A 1 111 ? -8.600 -8.980 12.703 1.00 92.06 111 TYR A N 1
ATOM 932 C CA . TYR A 1 111 ? -8.218 -9.899 11.639 1.00 92.06 111 TYR A CA 1
ATOM 933 C C . TYR A 1 111 ? -7.478 -11.087 12.248 1.00 92.06 111 TYR A C 1
ATOM 935 O O . TYR A 1 111 ? -6.735 -10.925 13.215 1.00 92.06 111 TYR A O 1
ATOM 943 N N . GLN A 1 112 ? -7.667 -12.281 11.700 1.00 95.44 112 GLN A N 1
ATOM 944 C CA . GLN A 1 112 ? -7.027 -13.495 12.200 1.00 95.44 112 GLN A CA 1
ATOM 945 C C . GLN A 1 112 ? -5.541 -13.534 11.835 1.00 95.44 112 GLN A C 1
ATOM 947 O O . GLN A 1 112 ? -4.731 -13.977 12.643 1.00 95.44 112 GLN A O 1
ATOM 952 N N . MET A 1 113 ? -5.162 -13.031 10.657 1.00 95.44 113 MET A N 1
ATOM 953 C CA . MET A 1 113 ? -3.766 -13.020 10.220 1.00 95.44 113 MET A CA 1
ATOM 954 C C . MET A 1 113 ? -3.466 -11.932 9.188 1.00 95.44 113 MET A C 1
ATOM 956 O O . MET A 1 113 ? -4.360 -11.316 8.599 1.00 95.44 113 MET A O 1
ATOM 960 N N . PHE A 1 114 ? -2.174 -11.710 8.961 1.00 96.12 114 PHE A N 1
ATOM 961 C CA . PHE A 1 114 ? -1.701 -10.984 7.793 1.00 96.12 114 PHE A CA 1
ATOM 962 C C . PHE A 1 114 ? -1.537 -11.923 6.605 1.00 96.12 114 PHE A C 1
ATOM 964 O O . PHE A 1 114 ? -1.174 -13.083 6.768 1.00 96.12 114 PHE A O 1
ATOM 971 N N . PHE A 1 115 ? -1.703 -11.375 5.410 1.00 94.38 115 PHE A N 1
ATOM 972 C CA . PHE A 1 115 ? -1.236 -11.987 4.173 1.00 94.38 115 PHE A CA 1
ATOM 973 C C . PHE A 1 115 ? -0.532 -10.930 3.318 1.00 94.38 115 PHE A C 1
ATOM 975 O O . PHE A 1 115 ? -0.583 -9.736 3.632 1.00 94.38 115 PHE A O 1
ATOM 982 N N . ASN A 1 116 ? 0.165 -11.363 2.272 1.00 92.81 116 ASN A N 1
ATOM 983 C CA . ASN A 1 116 ? 0.815 -10.467 1.325 1.00 92.81 116 ASN A CA 1
ATOM 984 C C . ASN A 1 116 ? 0.483 -10.919 -0.092 1.00 92.81 116 ASN A C 1
ATOM 986 O O . ASN A 1 116 ? 1.132 -11.810 -0.635 1.00 92.81 116 ASN A O 1
ATOM 990 N N . GLU A 1 117 ? -0.566 -10.336 -0.655 1.00 93.19 117 GLU A N 1
ATOM 991 C CA . GLU A 1 117 ? -0.991 -10.623 -2.017 1.00 93.19 117 GLU A CA 1
ATOM 992 C C . GLU A 1 117 ? -0.824 -9.366 -2.865 1.00 93.19 117 GLU A C 1
ATOM 994 O O . GLU A 1 117 ? -1.534 -8.381 -2.628 1.00 93.19 117 GLU A O 1
ATOM 999 N N . PRO A 1 118 ? 0.113 -9.374 -3.824 1.00 94.75 118 PRO A N 1
ATOM 1000 C CA . PRO A 1 118 ? 0.369 -8.201 -4.625 1.00 94.75 118 PRO A CA 1
ATOM 1001 C C . PRO A 1 118 ? -0.694 -8.035 -5.714 1.00 94.75 118 PRO A C 1
ATOM 1003 O O . PRO A 1 118 ? -1.070 -8.988 -6.401 1.00 94.75 118 PRO A O 1
ATOM 1006 N N . GLU A 1 119 ? -1.178 -6.805 -5.862 1.00 92.94 119 GLU A N 1
ATOM 1007 C CA . GLU A 1 119 ? -2.156 -6.398 -6.871 1.00 92.94 119 GLU A CA 1
ATOM 1008 C C . GLU A 1 119 ? -2.072 -4.876 -7.050 1.00 92.94 119 GLU A C 1
ATOM 1010 O O . GLU A 1 119 ? -2.355 -4.127 -6.114 1.00 92.94 119 GLU A O 1
ATOM 1015 N N . ASN A 1 120 ? -1.661 -4.423 -8.237 1.00 93.56 120 ASN A N 1
ATOM 1016 C CA . ASN A 1 120 ? -1.438 -3.000 -8.533 1.00 93.56 120 ASN A CA 1
ATOM 1017 C C . ASN A 1 120 ? -2.608 -2.347 -9.281 1.00 93.56 120 ASN A C 1
ATOM 1019 O O . ASN A 1 120 ? -2.567 -1.151 -9.560 1.00 93.56 120 ASN A O 1
ATOM 1023 N N . THR A 1 121 ? -3.643 -3.118 -9.628 1.00 88.75 121 THR A N 1
ATOM 1024 C CA . THR A 1 121 ? -4.820 -2.621 -10.347 1.00 88.75 121 THR A CA 1
ATOM 1025 C C . THR A 1 121 ? -6.005 -2.376 -9.406 1.00 88.75 121 THR A C 1
ATOM 1027 O O . THR A 1 121 ? -5.955 -2.609 -8.196 1.00 88.75 121 THR A O 1
ATOM 1030 N N . ASN A 1 122 ? -7.140 -1.967 -9.976 1.00 84.31 122 ASN A N 1
ATOM 1031 C CA . ASN A 1 122 ? -8.412 -1.810 -9.263 1.00 84.31 122 ASN A CA 1
ATOM 1032 C C . ASN A 1 122 ? -8.957 -3.113 -8.630 1.00 84.31 122 ASN A C 1
ATOM 1034 O O . ASN A 1 122 ? -9.916 -3.071 -7.852 1.00 84.31 122 ASN A O 1
ATOM 1038 N N . LYS A 1 123 ? -8.353 -4.269 -8.931 1.00 86.56 123 LYS A N 1
ATOM 1039 C CA . LYS A 1 123 ? -8.674 -5.561 -8.308 1.00 86.56 123 LYS A CA 1
ATOM 1040 C C . LYS A 1 123 ? -8.132 -5.690 -6.885 1.00 86.56 123 LYS A C 1
ATOM 1042 O O . LYS A 1 123 ? -8.502 -6.637 -6.194 1.00 86.56 123 LYS A O 1
ATOM 1047 N N . TYR A 1 124 ? -7.303 -4.748 -6.433 1.00 86.62 124 TYR A N 1
ATOM 1048 C CA . TYR A 1 124 ? -6.710 -4.769 -5.103 1.00 86.62 124 TYR A CA 1
ATOM 1049 C C . TYR A 1 124 ? -7.765 -4.946 -3.998 1.00 86.62 124 TYR A C 1
ATOM 1051 O O . TYR A 1 124 ? -8.867 -4.378 -4.027 1.00 86.62 124 TYR A O 1
ATOM 1059 N N . ARG A 1 125 ? -7.414 -5.746 -2.988 1.00 81.38 125 ARG A N 1
ATOM 1060 C CA . ARG A 1 125 ? -8.225 -5.978 -1.792 1.00 81.38 125 ARG A CA 1
ATOM 1061 C C . ARG A 1 125 ? -7.353 -5.847 -0.554 1.00 81.38 125 ARG A C 1
ATOM 1063 O O . ARG A 1 125 ? -6.383 -6.580 -0.371 1.00 81.38 125 ARG A O 1
ATOM 1070 N N . ARG A 1 126 ? -7.738 -4.921 0.330 1.00 86.44 126 ARG A N 1
ATOM 1071 C CA . ARG A 1 126 ? -7.092 -4.767 1.640 1.00 86.44 126 ARG A CA 1
ATOM 1072 C C . ARG A 1 126 ? -7.459 -5.907 2.584 1.00 86.44 126 ARG A C 1
ATOM 1074 O O . ARG A 1 126 ? -6.621 -6.317 3.375 1.00 86.44 126 ARG A O 1
ATOM 1081 N N . ILE A 1 127 ? -8.700 -6.387 2.512 1.00 85.62 127 ILE A N 1
ATOM 1082 C CA . ILE A 1 127 ? -9.243 -7.423 3.391 1.00 85.62 127 ILE A CA 1
ATOM 1083 C C . ILE A 1 127 ? -9.655 -8.620 2.544 1.00 85.62 127 ILE A C 1
ATOM 1085 O O . ILE A 1 127 ? -10.348 -8.446 1.540 1.00 85.62 127 ILE A O 1
ATOM 1089 N N . LYS A 1 128 ? -9.257 -9.818 2.971 1.00 84.06 128 LYS A N 1
ATOM 1090 C CA . LYS A 1 128 ? -9.663 -11.090 2.368 1.00 84.06 128 LYS A CA 1
ATOM 1091 C C . LYS A 1 128 ? -10.494 -11.873 3.377 1.00 84.06 128 LYS A C 1
ATOM 1093 O O . LYS A 1 128 ? -10.146 -11.898 4.555 1.00 84.06 128 LYS A O 1
ATOM 1098 N N . ARG A 1 129 ? -11.597 -12.463 2.922 1.00 87.00 129 ARG A N 1
ATOM 1099 C CA . ARG A 1 129 ? -12.448 -13.352 3.718 1.00 87.00 129 ARG A CA 1
ATOM 1100 C C . ARG A 1 129 ? -12.510 -14.699 3.029 1.00 87.00 129 ARG A C 1
ATOM 1102 O O . ARG A 1 129 ? -12.828 -14.749 1.845 1.00 87.00 129 ARG A O 1
ATOM 1109 N N . GLU A 1 130 ? -12.201 -15.753 3.763 1.00 88.94 130 GLU A N 1
ATOM 1110 C CA . GLU A 1 130 ? -12.234 -17.128 3.273 1.00 88.94 130 GLU A CA 1
ATOM 1111 C C . GLU A 1 130 ? -13.031 -17.979 4.251 1.00 88.94 130 GLU A C 1
ATOM 1113 O O . GLU A 1 130 ? -12.930 -17.790 5.462 1.00 88.94 130 GLU A O 1
ATOM 1118 N N . VAL A 1 131 ? -13.838 -18.894 3.720 1.00 94.19 131 VAL A N 1
ATOM 1119 C CA . VAL A 1 131 ? -14.613 -19.847 4.514 1.00 94.19 131 VAL A CA 1
ATOM 1120 C C . VAL A 1 131 ? -14.317 -21.238 3.986 1.00 94.19 131 VAL A C 1
ATOM 1122 O O . VAL A 1 131 ? -14.520 -21.503 2.802 1.00 94.19 131 VAL A O 1
ATOM 1125 N N . PHE A 1 132 ? -13.847 -22.119 4.860 1.00 94.94 132 PHE A N 1
ATOM 1126 C CA . PHE A 1 132 ? -13.622 -23.524 4.544 1.00 94.94 132 PHE A CA 1
ATOM 1127 C C . PHE A 1 132 ? -14.168 -24.372 5.690 1.00 94.94 132 PHE A C 1
ATOM 1129 O O . PHE A 1 132 ? -13.852 -24.106 6.846 1.00 94.94 132 PHE A O 1
ATOM 1136 N N . GLU A 1 133 ? -15.047 -25.329 5.381 1.00 95.94 133 GLU A N 1
ATOM 1137 C CA . GLU A 1 133 ? -15.676 -26.221 6.375 1.00 95.94 133 GLU A CA 1
ATOM 1138 C C . GLU A 1 133 ? -16.310 -25.481 7.576 1.00 95.94 133 GLU A C 1
ATOM 1140 O O . GLU A 1 133 ? -16.260 -25.927 8.717 1.00 95.94 133 GLU A O 1
ATOM 1145 N N . GLY A 1 134 ? -16.912 -24.312 7.323 1.00 93.38 134 GLY A N 1
ATOM 1146 C CA . GLY A 1 134 ? -17.556 -23.487 8.355 1.00 93.38 134 GLY A CA 1
ATOM 1147 C C . GLY A 1 134 ? -16.604 -22.606 9.175 1.00 93.38 134 GLY A C 1
ATOM 1148 O O . GLY A 1 134 ? -17.065 -21.833 10.012 1.00 93.38 134 GLY A O 1
ATOM 1149 N N . ILE A 1 135 ? -15.295 -22.660 8.917 1.00 93.94 135 ILE A N 1
ATOM 1150 C CA . ILE A 1 135 ? -14.298 -21.793 9.550 1.00 93.94 135 ILE A CA 1
ATOM 1151 C C . ILE A 1 135 ? -14.125 -20.531 8.697 1.00 93.94 135 ILE A C 1
ATOM 1153 O O . ILE A 1 135 ? -13.562 -20.594 7.604 1.00 93.94 135 ILE A O 1
ATOM 1157 N N . GLU A 1 136 ? -14.592 -19.378 9.193 1.00 91.75 136 GLU A N 1
ATOM 1158 C CA . GLU A 1 136 ? -14.336 -18.067 8.575 1.00 91.75 136 GLU A CA 1
ATOM 1159 C C . GLU A 1 136 ? -12.988 -17.499 9.042 1.00 91.75 136 GLU A C 1
ATOM 1161 O O . GLU A 1 136 ? -12.717 -17.368 10.238 1.00 91.75 136 GLU A O 1
ATOM 1166 N N . THR A 1 137 ? -12.157 -17.100 8.081 1.00 91.44 137 THR A N 1
ATOM 1167 C CA . THR A 1 137 ? -10.898 -16.388 8.309 1.00 91.44 137 THR A CA 1
ATOM 1168 C C . THR A 1 137 ? -10.936 -15.038 7.602 1.00 91.44 137 THR A C 1
ATOM 1170 O O . THR A 1 137 ? -11.124 -14.963 6.387 1.00 91.44 137 THR A O 1
ATOM 1173 N N . VAL A 1 138 ? -10.726 -13.957 8.357 1.00 87.50 138 VAL A N 1
ATOM 1174 C CA . VAL A 1 138 ? -10.622 -12.586 7.848 1.00 87.50 138 VAL A CA 1
ATOM 1175 C C . VAL A 1 138 ? -9.176 -12.115 7.989 1.00 87.50 138 VAL A C 1
ATOM 1177 O O . VAL A 1 138 ? -8.659 -11.956 9.095 1.00 87.50 138 VAL A O 1
ATOM 1180 N N . SER A 1 139 ? -8.520 -11.836 6.869 1.00 89.56 139 SER A N 1
ATOM 1181 C CA . SER A 1 139 ? -7.096 -11.493 6.831 1.00 89.56 139 SER A CA 1
ATOM 1182 C C . SER A 1 139 ? -6.851 -10.079 6.309 1.00 89.56 139 SER A C 1
ATOM 1184 O O . SER A 1 139 ? -7.621 -9.546 5.506 1.00 89.56 139 SER A O 1
ATOM 1186 N N . TYR A 1 140 ? -5.749 -9.471 6.757 1.00 89.81 140 TYR A N 1
ATOM 1187 C CA . TYR A 1 140 ? -5.326 -8.121 6.375 1.00 89.81 140 TYR A CA 1
ATOM 1188 C C . TYR A 1 140 ? -4.123 -8.161 5.423 1.00 89.81 140 TYR A C 1
ATOM 1190 O O . TYR A 1 140 ? -3.085 -8.737 5.758 1.00 89.81 140 TYR A O 1
ATOM 1198 N N . ASN A 1 141 ? -4.237 -7.522 4.258 1.00 89.81 141 ASN A N 1
ATOM 1199 C CA . ASN A 1 141 ? -3.174 -7.482 3.257 1.00 89.81 141 ASN A CA 1
ATOM 1200 C C . ASN A 1 141 ? -2.110 -6.453 3.643 1.00 89.81 141 ASN A C 1
ATOM 1202 O O . ASN A 1 141 ? -2.424 -5.273 3.846 1.00 89.81 141 ASN A O 1
ATOM 1206 N N . ARG A 1 142 ? -0.855 -6.895 3.724 1.00 90.75 142 ARG A N 1
ATOM 1207 C CA . ARG A 1 142 ? 0.305 -6.021 3.934 1.00 90.75 142 ARG A CA 1
ATOM 1208 C C . ARG A 1 142 ? 0.724 -5.286 2.669 1.00 90.75 142 ARG A C 1
ATOM 1210 O O . ARG A 1 142 ? 1.290 -4.207 2.798 1.00 90.75 142 ARG A O 1
ATOM 1217 N N . TYR A 1 143 ? 0.415 -5.829 1.493 1.00 90.00 143 TYR A N 1
ATOM 1218 C CA . TYR A 1 143 ? 0.639 -5.133 0.232 1.00 90.00 143 TYR A CA 1
ATOM 1219 C C . TYR A 1 143 ? -0.157 -3.829 0.200 1.00 90.00 143 TYR A C 1
ATOM 1221 O O . TYR A 1 143 ? -1.281 -3.784 0.705 1.00 90.00 143 TYR A O 1
ATOM 1229 N N . ASN A 1 144 ? 0.401 -2.765 -0.366 1.00 85.75 144 ASN A N 1
ATOM 1230 C CA . ASN A 1 144 ? -0.271 -1.476 -0.457 1.00 85.75 144 ASN A CA 1
ATOM 1231 C C . ASN A 1 144 ? -0.904 -1.271 -1.838 1.00 85.75 144 ASN A C 1
ATOM 1233 O O . ASN A 1 144 ? -0.329 -1.686 -2.842 1.00 85.75 144 ASN A O 1
ATOM 1237 N N . PRO A 1 145 ? -2.086 -0.636 -1.918 1.00 83.62 145 PRO A N 1
ATOM 1238 C CA . PRO A 1 145 ? -2.651 -0.249 -3.200 1.00 83.62 145 PRO A CA 1
ATOM 1239 C C . PRO A 1 145 ? -1.722 0.747 -3.890 1.00 83.62 145 PRO A C 1
ATOM 1241 O O . PRO A 1 145 ? -1.144 1.617 -3.241 1.00 83.62 145 PRO A O 1
ATOM 1244 N N . VAL A 1 146 ? -1.634 0.630 -5.209 1.00 87.69 146 VAL A N 1
ATOM 1245 C CA . VAL A 1 146 ? -0.964 1.614 -6.051 1.00 87.69 146 VAL A CA 1
ATOM 1246 C C . VAL A 1 146 ? -2.012 2.569 -6.610 1.00 87.69 146 VAL A C 1
ATOM 1248 O O . VAL A 1 146 ? -3.027 2.146 -7.163 1.00 87.69 146 VAL A O 1
ATOM 1251 N N . TYR A 1 147 ? -1.773 3.868 -6.462 1.00 82.00 147 TYR A N 1
ATOM 1252 C CA . TYR A 1 147 ? -2.694 4.917 -6.892 1.00 82.00 147 TYR A CA 1
ATOM 1253 C C . TYR A 1 147 ? -2.219 5.545 -8.203 1.00 82.00 147 TYR A C 1
ATOM 1255 O O . TYR A 1 147 ? -1.699 6.661 -8.219 1.00 82.00 147 TYR A O 1
ATOM 1263 N N . HIS A 1 148 ? -2.380 4.813 -9.305 1.00 86.88 148 HIS A N 1
ATOM 1264 C CA . HIS A 1 148 ? -2.140 5.323 -10.653 1.00 86.88 148 HIS A CA 1
ATOM 1265 C C . HIS A 1 148 ? -3.420 5.333 -11.483 1.00 86.88 148 HIS A C 1
ATOM 1267 O O . HIS A 1 148 ? -4.225 4.407 -11.421 1.00 86.88 148 HIS A O 1
ATOM 1273 N N . ASP A 1 149 ? -3.568 6.379 -12.292 1.00 85.25 149 ASP A N 1
ATOM 1274 C CA . ASP A 1 149 ? -4.563 6.456 -13.357 1.00 85.25 149 ASP A CA 1
ATOM 1275 C C . ASP A 1 149 ? -3.910 5.995 -14.667 1.00 85.25 149 ASP A C 1
ATOM 1277 O O . ASP A 1 149 ? -3.044 6.682 -15.219 1.00 85.25 149 ASP A O 1
ATOM 1281 N N . ILE A 1 150 ? -4.259 4.789 -15.121 1.00 89.19 150 ILE A N 1
ATOM 1282 C CA . ILE A 1 150 ? -3.653 4.168 -16.304 1.00 89.19 150 ILE A CA 1
ATOM 1283 C C . ILE A 1 150 ? -4.310 4.759 -17.549 1.00 89.19 150 ILE A C 1
ATOM 1285 O O . ILE A 1 150 ? -5.444 4.418 -17.886 1.00 89.19 150 ILE A O 1
ATOM 1289 N N . LYS A 1 151 ? -3.577 5.620 -18.257 1.00 90.75 151 LYS A N 1
ATOM 1290 C CA . LYS A 1 151 ? -4.056 6.279 -19.473 1.00 90.75 151 LYS A CA 1
ATOM 1291 C C . LYS A 1 151 ? -2.981 6.354 -20.558 1.00 90.75 151 LYS A C 1
ATOM 1293 O O . LYS A 1 151 ? -1.799 6.476 -20.230 1.00 90.75 151 LYS A O 1
ATOM 1298 N N . PRO A 1 152 ? -3.370 6.340 -21.845 1.00 93.56 152 PRO A N 1
ATOM 1299 C CA . PRO A 1 152 ? -2.451 6.640 -22.934 1.00 93.56 152 PRO A CA 1
ATOM 1300 C C . PRO A 1 152 ? -1.851 8.043 -22.782 1.00 93.56 152 PRO A C 1
ATOM 1302 O O . PRO A 1 152 ? -2.542 8.994 -22.413 1.00 93.56 152 PRO A O 1
ATOM 1305 N N . GLY A 1 153 ? -0.566 8.187 -23.095 1.00 93.56 153 GLY A N 1
ATOM 1306 C CA . GLY A 1 153 ? 0.131 9.467 -23.041 1.00 93.56 153 GLY A CA 1
ATOM 1307 C C . GLY A 1 153 ? 1.561 9.362 -23.556 1.00 93.56 153 GLY A C 1
ATOM 1308 O O . GLY A 1 153 ? 2.108 8.268 -23.682 1.00 93.56 153 GLY A O 1
ATOM 1309 N N . SER A 1 154 ? 2.176 10.503 -23.869 1.00 94.12 154 SER A N 1
ATOM 1310 C CA . SER A 1 154 ? 3.587 10.544 -24.260 1.00 94.12 154 SER A CA 1
ATOM 1311 C C . SER A 1 154 ? 4.493 10.445 -23.037 1.00 94.12 154 SER A C 1
ATOM 1313 O O . SER A 1 154 ? 4.293 11.168 -22.063 1.00 94.12 154 SER A O 1
ATOM 1315 N N . TRP A 1 155 ? 5.546 9.641 -23.129 1.00 94.81 155 TRP A N 1
ATOM 1316 C CA . TRP A 1 155 ? 6.509 9.425 -22.046 1.00 94.81 155 TRP A CA 1
ATOM 1317 C C . TRP A 1 155 ? 7.957 9.476 -22.561 1.00 94.81 155 TRP A C 1
ATOM 1319 O O . TRP A 1 155 ? 8.829 8.786 -22.047 1.00 94.81 155 TRP A O 1
ATOM 1329 N N . LYS A 1 156 ? 8.226 10.329 -23.564 1.00 96.69 156 LYS A N 1
ATOM 1330 C CA . LYS A 1 156 ? 9.499 10.403 -24.317 1.00 96.69 156 LYS A CA 1
ATOM 1331 C C . LYS A 1 156 ? 10.756 10.437 -23.439 1.00 96.69 156 LYS A C 1
ATOM 1333 O O . LYS A 1 156 ? 11.748 9.796 -23.764 1.00 96.69 156 LYS A O 1
ATOM 1338 N N . THR A 1 157 ? 10.724 11.165 -22.322 1.00 95.81 157 THR A N 1
ATOM 1339 C CA . THR A 1 157 ? 11.864 11.243 -21.394 1.00 95.81 157 THR A CA 1
ATOM 1340 C C . THR A 1 157 ? 12.123 9.909 -20.695 1.00 95.81 157 THR A C 1
ATOM 1342 O O . THR A 1 157 ? 13.265 9.464 -20.627 1.00 95.81 157 THR A O 1
ATOM 1345 N N . ILE A 1 158 ? 11.066 9.250 -20.210 1.00 95.94 158 ILE A N 1
ATOM 1346 C CA . ILE A 1 158 ? 11.165 7.918 -19.600 1.00 95.94 158 ILE A CA 1
ATOM 1347 C C . ILE A 1 158 ? 11.574 6.898 -20.671 1.00 95.94 158 ILE A C 1
ATOM 1349 O O . ILE A 1 158 ? 12.405 6.040 -20.402 1.00 95.94 158 ILE A O 1
ATOM 1353 N N . GLU A 1 159 ? 11.068 7.029 -21.899 1.00 96.44 159 GLU A N 1
ATOM 1354 C CA . GLU A 1 159 ? 11.437 6.169 -23.026 1.00 96.44 159 GLU A CA 1
ATOM 1355 C C . GLU A 1 159 ? 12.928 6.246 -23.333 1.00 96.44 159 GLU A C 1
ATOM 1357 O O . GLU A 1 159 ? 13.609 5.222 -23.331 1.00 96.44 159 GLU A O 1
ATOM 1362 N N . SER A 1 160 ? 13.450 7.457 -23.531 1.00 95.81 160 SER A N 1
ATOM 1363 C CA . SER A 1 160 ? 14.876 7.677 -23.764 1.00 95.81 160 SER A CA 1
ATOM 1364 C C . SER A 1 160 ? 15.724 7.142 -22.610 1.00 95.81 160 SER A C 1
ATOM 1366 O O . SER A 1 160 ? 16.788 6.574 -22.843 1.00 95.81 160 SER A O 1
ATOM 1368 N N . PHE A 1 161 ? 15.257 7.302 -21.370 1.00 95.75 161 PHE A N 1
ATOM 1369 C CA . PHE A 1 161 ? 15.946 6.790 -20.191 1.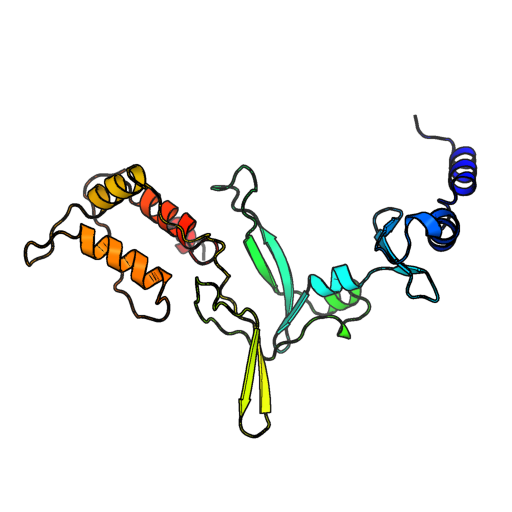00 95.75 161 PHE A CA 1
ATOM 1370 C C . PHE A 1 161 ? 15.971 5.256 -20.148 1.00 95.75 161 PHE A C 1
ATOM 1372 O O . PHE A 1 161 ? 17.024 4.675 -19.899 1.00 95.75 161 PHE A O 1
ATOM 1379 N N . LEU A 1 162 ? 14.854 4.584 -20.438 1.00 95.56 162 LEU A N 1
ATOM 1380 C CA . LEU A 1 162 ? 14.809 3.121 -20.488 1.00 95.56 162 LEU A CA 1
ATOM 1381 C C . LEU A 1 162 ? 15.657 2.565 -21.637 1.00 95.56 162 LEU A C 1
ATOM 1383 O O . LEU A 1 162 ? 16.353 1.576 -21.434 1.00 95.56 162 LEU A O 1
ATOM 1387 N N . ARG A 1 163 ? 15.675 3.225 -22.805 1.00 94.88 163 ARG A N 1
ATOM 1388 C CA . ARG A 1 163 ? 16.580 2.866 -23.914 1.00 94.88 163 ARG A CA 1
ATOM 1389 C C . ARG A 1 163 ? 18.049 2.971 -23.518 1.00 94.88 163 ARG A C 1
ATOM 1391 O O . ARG A 1 163 ? 18.846 2.145 -23.938 1.00 94.88 163 ARG A O 1
ATOM 1398 N N . HIS A 1 164 ? 18.400 3.960 -22.698 1.00 92.94 164 HIS A N 1
ATOM 1399 C CA . HIS A 1 164 ? 19.749 4.109 -22.154 1.00 92.94 164 HIS A CA 1
ATOM 1400 C C . HIS A 1 164 ? 20.087 3.011 -21.133 1.00 92.94 164 HIS A C 1
ATOM 1402 O O . HIS A 1 164 ? 21.121 2.358 -21.254 1.00 92.94 164 HIS A O 1
ATOM 1408 N N . ILE A 1 165 ? 19.208 2.767 -20.152 1.00 93.38 165 ILE A N 1
ATOM 1409 C CA . ILE A 1 165 ? 19.433 1.778 -19.079 1.00 93.38 165 ILE A CA 1
ATOM 1410 C C . ILE A 1 165 ? 19.495 0.343 -19.608 1.00 93.38 165 ILE A C 1
ATOM 1412 O O . ILE A 1 165 ? 20.260 -0.466 -19.091 1.00 93.38 165 ILE A O 1
ATOM 1416 N N . PHE A 1 166 ? 18.712 0.041 -20.640 1.00 93.56 166 PHE A N 1
ATOM 1417 C CA . PHE A 1 166 ? 18.661 -1.264 -21.292 1.00 93.56 166 PHE A CA 1
ATOM 1418 C C . PHE A 1 166 ? 19.294 -1.229 -22.694 1.00 93.56 166 PHE A C 1
ATOM 1420 O O . PHE A 1 166 ? 18.798 -1.866 -23.621 1.00 93.56 166 PHE A O 1
ATOM 1427 N N . SER A 1 167 ? 20.370 -0.452 -22.859 1.00 90.81 167 SER A N 1
ATOM 1428 C CA . SER A 1 167 ? 21.066 -0.290 -24.146 1.00 90.81 167 SER A CA 1
ATOM 1429 C C . SER A 1 167 ? 21.874 -1.519 -24.577 1.00 90.81 167 SER A C 1
ATOM 1431 O O . SER A 1 167 ? 22.163 -1.663 -25.764 1.00 90.81 167 SER A O 1
ATOM 1433 N N . ASP A 1 168 ? 22.210 -2.409 -23.641 1.00 90.00 168 ASP A N 1
ATOM 1434 C CA . ASP A 1 168 ? 22.943 -3.642 -23.925 1.00 90.00 168 ASP A CA 1
ATOM 1435 C C . ASP A 1 168 ? 22.114 -4.656 -24.731 1.00 90.00 168 ASP A C 1
ATOM 1437 O O . ASP A 1 168 ? 20.882 -4.595 -24.822 1.00 90.00 168 ASP A O 1
ATOM 1441 N N . THR A 1 169 ? 22.822 -5.627 -25.307 1.00 89.75 169 THR A N 1
ATOM 1442 C CA . THR A 1 169 ? 22.234 -6.778 -26.000 1.00 89.75 169 THR A CA 1
ATOM 1443 C C . THR A 1 169 ? 22.472 -8.060 -25.212 1.00 89.75 169 THR A C 1
ATOM 1445 O O . THR A 1 169 ? 23.470 -8.196 -24.500 1.00 89.75 169 THR A O 1
ATOM 1448 N N . ASN A 1 170 ? 21.539 -9.003 -25.310 1.00 88.81 170 ASN A N 1
ATOM 1449 C CA . ASN A 1 170 ? 21.721 -10.329 -24.729 1.00 88.81 170 ASN A CA 1
ATOM 1450 C C . ASN A 1 170 ? 22.674 -11.193 -25.586 1.00 88.81 170 ASN A C 1
ATOM 1452 O O . ASN A 1 170 ? 23.151 -10.778 -26.641 1.00 88.81 170 ASN A O 1
ATOM 1456 N N . LEU A 1 171 ? 22.942 -12.429 -25.150 1.00 89.81 171 LEU A N 1
ATOM 1457 C CA . LEU A 1 171 ? 23.838 -13.358 -25.860 1.00 89.81 171 LEU A CA 1
ATOM 1458 C C . LEU A 1 171 ? 23.344 -13.751 -27.265 1.00 89.81 171 LEU A C 1
ATOM 1460 O O . LEU A 1 171 ? 24.141 -14.214 -28.075 1.00 89.81 171 LEU A O 1
ATOM 1464 N N . ALA A 1 172 ? 22.051 -13.577 -27.546 1.00 91.62 172 ALA A N 1
ATOM 1465 C CA . ALA A 1 172 ? 21.453 -13.798 -28.859 1.00 91.62 172 ALA A CA 1
ATOM 1466 C C . ALA A 1 172 ? 21.496 -12.540 -29.753 1.00 91.62 172 ALA A C 1
ATOM 1468 O O . ALA A 1 172 ? 21.051 -12.589 -30.897 1.00 91.62 172 ALA A O 1
ATOM 1469 N N . GLY A 1 173 ? 22.049 -11.426 -29.258 1.00 89.44 173 GLY A N 1
ATOM 1470 C CA . GLY A 1 173 ? 22.128 -10.152 -29.972 1.00 89.44 173 GLY A CA 1
ATOM 1471 C C . GLY A 1 173 ? 20.838 -9.326 -29.932 1.00 89.44 173 GLY A C 1
ATOM 1472 O O . GLY A 1 173 ? 20.741 -8.321 -30.633 1.00 89.44 173 GLY A O 1
ATOM 1473 N N . GLU A 1 174 ? 19.851 -9.716 -29.124 1.00 88.62 174 GLU A N 1
ATOM 1474 C CA . GLU A 1 174 ? 18.583 -8.997 -28.995 1.00 88.62 174 GLU A CA 1
ATOM 1475 C C . GLU A 1 174 ? 18.741 -7.813 -28.038 1.00 88.62 174 GLU A C 1
ATOM 1477 O O . GLU A 1 174 ? 19.445 -7.899 -27.027 1.00 88.62 174 GLU A O 1
ATOM 1482 N N . THR A 1 175 ? 18.077 -6.696 -28.342 1.00 89.12 175 THR A N 1
ATOM 1483 C CA . THR A 1 175 ? 18.096 -5.515 -27.473 1.00 89.12 175 THR A CA 1
ATOM 1484 C C . THR A 1 175 ? 17.388 -5.795 -26.151 1.00 89.12 175 THR A C 1
ATOM 1486 O O . THR A 1 175 ? 16.272 -6.310 -26.114 1.00 89.12 175 THR A O 1
ATOM 1489 N N . MET A 1 176 ? 18.005 -5.384 -25.044 1.00 93.81 176 MET A N 1
ATOM 1490 C CA . MET A 1 176 ? 17.395 -5.513 -23.722 1.00 93.81 176 MET A CA 1
ATOM 1491 C C . MET A 1 176 ? 16.270 -4.500 -23.477 1.00 93.81 176 MET A C 1
ATOM 1493 O O . MET A 1 176 ? 15.585 -4.590 -22.458 1.00 93.81 176 MET A O 1
ATOM 1497 N N . TYR A 1 177 ? 16.058 -3.536 -24.378 1.00 95.12 177 TYR A N 1
ATOM 1498 C CA . TYR A 1 177 ? 15.038 -2.502 -24.217 1.00 95.12 177 TYR A CA 1
ATOM 1499 C C . TYR A 1 177 ? 13.620 -3.077 -24.139 1.00 95.12 177 TYR A C 1
ATOM 1501 O O . TYR A 1 177 ? 12.880 -2.742 -23.215 1.00 95.12 177 TYR A O 1
ATOM 1509 N N . GLU A 1 178 ? 13.256 -3.967 -25.065 1.00 93.94 178 GLU A N 1
ATOM 1510 C CA . GLU A 1 178 ? 11.936 -4.613 -25.079 1.00 93.94 178 GLU A CA 1
ATOM 1511 C C . GLU A 1 178 ? 11.748 -5.485 -23.835 1.00 93.94 178 GLU A C 1
ATOM 1513 O O . GLU A 1 178 ? 10.744 -5.361 -23.135 1.00 93.94 178 GLU A O 1
ATOM 1518 N N . PHE A 1 179 ? 12.781 -6.248 -23.463 1.00 94.19 179 PHE A N 1
ATOM 1519 C CA . PHE A 1 179 ? 12.804 -7.005 -22.213 1.00 94.19 179 PHE A CA 1
ATOM 1520 C C . PHE A 1 179 ? 12.583 -6.112 -20.982 1.00 94.19 179 PHE A C 1
ATOM 1522 O O . PHE A 1 179 ? 11.845 -6.482 -20.072 1.00 94.19 179 PHE A O 1
ATOM 1529 N N . GLY A 1 180 ? 13.202 -4.930 -20.936 1.00 94.69 180 GLY A N 1
ATOM 1530 C CA . GLY A 1 180 ? 13.027 -3.972 -19.846 1.00 94.69 180 GLY A CA 1
ATOM 1531 C C . GLY A 1 180 ? 11.59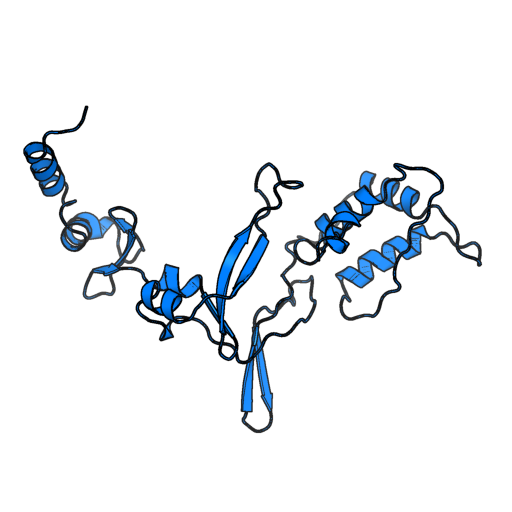3 -3.446 -19.742 1.00 94.69 180 GLY A C 1
ATOM 1532 O O . GLY A 1 180 ? 11.074 -3.293 -18.633 1.00 94.69 180 GLY A O 1
ATOM 1533 N N . LEU A 1 181 ? 10.928 -3.207 -20.878 1.00 95.31 181 LEU A N 1
ATOM 1534 C CA . LEU A 1 181 ? 9.516 -2.815 -20.908 1.00 95.31 181 LEU A CA 1
ATOM 1535 C C . LEU A 1 181 ? 8.610 -3.939 -20.407 1.00 95.31 181 LEU A C 1
ATOM 1537 O O . LEU A 1 181 ? 7.798 -3.703 -19.508 1.00 95.31 181 LEU A O 1
ATOM 1541 N N . ASP A 1 182 ? 8.794 -5.151 -20.927 1.00 94.94 182 ASP A N 1
ATOM 1542 C CA . ASP A 1 182 ? 8.035 -6.333 -20.515 1.00 94.94 182 ASP A CA 1
ATOM 1543 C C . ASP A 1 182 ? 8.251 -6.637 -19.036 1.00 94.94 182 ASP A C 1
ATOM 1545 O O . ASP A 1 182 ? 7.305 -6.948 -18.312 1.00 94.94 182 ASP A O 1
ATOM 1549 N N . TYR A 1 183 ? 9.482 -6.481 -18.547 1.00 95.81 183 TYR A N 1
ATOM 1550 C CA . TYR A 1 183 ? 9.805 -6.648 -17.139 1.00 95.81 183 TYR A CA 1
ATOM 1551 C C . TYR A 1 183 ? 8.957 -5.724 -16.259 1.00 95.81 183 TYR A C 1
ATOM 1553 O O . TYR A 1 183 ? 8.315 -6.187 -15.312 1.00 95.81 183 TYR A O 1
ATOM 1561 N N . ILE A 1 184 ? 8.924 -4.424 -16.571 1.00 95.56 184 ILE A N 1
ATOM 1562 C CA . ILE A 1 184 ? 8.155 -3.435 -15.803 1.00 95.56 184 ILE A CA 1
ATOM 1563 C C . ILE A 1 184 ? 6.654 -3.727 -15.925 1.00 95.56 184 ILE A C 1
ATOM 1565 O O . ILE A 1 184 ? 5.946 -3.722 -14.916 1.00 95.56 184 ILE A O 1
ATOM 1569 N N . GLN A 1 185 ? 6.174 -4.028 -17.135 1.00 95.38 185 GLN A N 1
ATOM 1570 C CA . GLN A 1 185 ? 4.766 -4.312 -17.401 1.00 95.38 185 GLN A CA 1
ATOM 1571 C C . GLN A 1 185 ? 4.285 -5.559 -16.646 1.00 95.38 185 GLN A C 1
ATOM 1573 O O . GLN A 1 185 ? 3.287 -5.484 -15.928 1.00 95.38 185 GLN A O 1
ATOM 1578 N N . HIS A 1 186 ? 4.998 -6.682 -16.743 1.00 96.31 186 HIS A N 1
ATOM 1579 C CA . HIS A 1 186 ? 4.653 -7.910 -16.024 1.00 96.31 186 HIS A CA 1
ATOM 1580 C C . HIS A 1 186 ? 4.747 -7.727 -14.514 1.00 96.31 186 HIS A C 1
ATOM 1582 O O . HIS A 1 186 ? 3.853 -8.162 -13.796 1.00 96.31 186 HIS A O 1
ATOM 1588 N N . THR A 1 187 ? 5.771 -7.029 -14.019 1.00 95.94 187 THR A N 1
ATOM 1589 C CA . THR A 1 187 ? 5.872 -6.736 -12.581 1.00 95.94 187 THR A CA 1
ATOM 1590 C C . THR A 1 187 ? 4.680 -5.899 -12.103 1.00 95.94 187 THR A C 1
ATOM 1592 O O . THR A 1 187 ? 4.224 -6.064 -10.974 1.00 95.94 187 THR A O 1
ATOM 1595 N N . PHE A 1 188 ? 4.124 -5.031 -12.954 1.00 95.75 188 PHE A N 1
ATOM 1596 C CA . PHE A 1 188 ? 2.946 -4.234 -12.623 1.00 95.75 188 PHE A CA 1
ATOM 1597 C C . PHE A 1 188 ? 1.634 -5.025 -12.699 1.00 95.75 188 PHE A C 1
ATOM 1599 O O . PHE A 1 188 ? 0.893 -5.058 -11.716 1.00 95.75 188 PHE A O 1
ATOM 1606 N N . PHE A 1 189 ? 1.337 -5.656 -13.838 1.00 95.69 189 PHE A N 1
ATOM 1607 C CA . PHE A 1 189 ? 0.042 -6.296 -14.106 1.00 95.69 189 PHE A CA 1
ATOM 1608 C C . PHE A 1 189 ? -0.051 -7.748 -13.626 1.00 95.69 189 PHE A C 1
ATOM 1610 O O . PHE A 1 189 ? -1.146 -8.238 -13.355 1.00 95.69 189 PHE A O 1
ATOM 1617 N N . GLU A 1 190 ? 1.081 -8.431 -13.481 1.00 95.56 190 GLU A N 1
ATOM 1618 C CA . GLU A 1 190 ? 1.176 -9.821 -13.036 1.00 95.56 190 GLU A CA 1
ATOM 1619 C C . GLU A 1 190 ? 2.156 -9.962 -11.858 1.00 95.56 190 GLU A C 1
ATOM 1621 O O . GLU A 1 190 ? 3.052 -10.805 -11.896 1.00 95.56 190 GLU A O 1
ATOM 1626 N N . PRO A 1 191 ? 2.003 -9.205 -10.756 1.00 95.06 191 PRO A N 1
ATOM 1627 C CA . PRO A 1 191 ? 3.021 -9.146 -9.703 1.00 95.06 191 PRO A CA 1
ATOM 1628 C C . PRO A 1 191 ? 3.190 -10.462 -8.914 1.00 95.06 191 PRO A C 1
ATOM 1630 O O . PRO A 1 191 ? 4.096 -10.588 -8.094 1.00 95.06 191 PRO A O 1
ATOM 1633 N N . ARG A 1 192 ? 2.315 -11.455 -9.136 1.00 93.25 192 ARG A N 1
ATOM 1634 C CA . ARG A 1 192 ? 2.444 -12.821 -8.595 1.00 93.25 192 ARG A CA 1
ATOM 1635 C C . ARG A 1 192 ? 3.388 -13.700 -9.432 1.00 93.25 192 ARG A C 1
ATOM 1637 O O . ARG A 1 192 ? 3.807 -14.760 -8.967 1.00 93.25 192 ARG A O 1
ATOM 1644 N N . LYS A 1 193 ? 3.694 -13.298 -10.670 1.00 94.00 193 LYS A N 1
ATOM 1645 C CA . LYS A 1 193 ? 4.590 -14.012 -11.582 1.00 94.00 193 LYS A CA 1
ATOM 1646 C C . LYS A 1 193 ? 6.028 -13.859 -11.101 1.00 94.00 193 LYS A C 1
ATOM 1648 O O . LYS A 1 193 ? 6.468 -12.770 -10.745 1.00 94.00 193 LYS A O 1
ATOM 1653 N N . LYS A 1 194 ? 6.776 -14.964 -11.092 1.00 91.69 194 LYS A N 1
ATOM 1654 C CA . LYS A 1 194 ? 8.206 -14.929 -10.769 1.00 91.69 194 LYS A CA 1
ATOM 1655 C C . LYS A 1 194 ? 8.952 -14.227 -11.902 1.00 91.69 194 LYS A C 1
ATOM 1657 O O . LYS A 1 194 ? 8.910 -14.699 -13.034 1.00 91.69 194 LYS A O 1
ATOM 1662 N N . MET A 1 195 ? 9.634 -13.135 -11.572 1.00 93.06 195 MET A N 1
ATOM 1663 C CA . MET A 1 195 ? 10.457 -12.359 -12.500 1.00 93.06 195 MET A CA 1
ATOM 1664 C C . MET A 1 195 ? 11.948 -12.559 -12.186 1.00 93.06 195 MET A C 1
ATOM 1666 O O . MET A 1 195 ? 12.295 -12.807 -11.026 1.00 93.06 195 MET A O 1
ATOM 1670 N N . PRO A 1 196 ? 12.839 -12.483 -13.191 1.00 91.75 196 PRO A N 1
ATOM 1671 C CA . PRO A 1 196 ? 14.279 -12.560 -12.966 1.00 91.75 196 PRO A CA 1
ATOM 1672 C C . PRO A 1 196 ? 14.776 -11.361 -12.147 1.00 91.75 196 PRO A C 1
ATOM 1674 O O . PRO A 1 196 ? 14.197 -10.282 -12.193 1.00 91.75 196 PRO A O 1
ATOM 1677 N N . VAL A 1 197 ? 15.877 -11.525 -11.416 1.00 90.56 197 VAL A N 1
ATOM 1678 C CA . VAL A 1 197 ? 16.516 -10.396 -10.725 1.00 90.56 197 VAL A CA 1
ATOM 1679 C C . VAL A 1 197 ? 17.329 -9.592 -11.736 1.00 90.56 197 VAL A C 1
ATOM 1681 O O . VAL A 1 197 ? 18.188 -10.146 -12.420 1.00 90.56 197 VAL A O 1
ATOM 1684 N N . LEU A 1 198 ? 17.072 -8.285 -11.825 1.00 90.38 198 LEU A N 1
ATOM 1685 C CA . LEU A 1 198 ? 17.862 -7.382 -12.660 1.00 90.38 198 LEU A CA 1
ATOM 1686 C C . LEU A 1 198 ? 19.157 -6.985 -11.946 1.00 90.38 198 LEU A C 1
ATOM 1688 O O . LEU A 1 198 ? 19.123 -6.369 -10.880 1.00 90.38 198 LEU A O 1
ATOM 1692 N N . CYS A 1 199 ? 20.294 -7.288 -12.567 1.00 88.12 199 CYS A N 1
ATOM 1693 C CA . CYS A 1 199 ? 21.620 -6.945 -12.063 1.00 88.12 199 CYS A CA 1
ATOM 1694 C C . CYS A 1 199 ? 22.291 -5.934 -12.997 1.00 88.12 199 CYS A C 1
ATOM 1696 O O . CYS A 1 199 ? 22.931 -6.310 -13.976 1.00 88.12 199 CYS A O 1
ATOM 1698 N N . PHE A 1 200 ? 22.161 -4.642 -12.691 1.00 85.50 200 PHE A N 1
ATOM 1699 C CA . PHE A 1 200 ? 22.825 -3.593 -13.466 1.00 85.50 200 PHE A CA 1
ATOM 1700 C C . PHE A 1 200 ? 24.304 -3.490 -13.085 1.00 85.50 200 PHE A C 1
ATOM 1702 O O . PHE A 1 200 ? 24.643 -3.006 -12.003 1.00 85.50 200 PHE A O 1
ATOM 1709 N N . VAL A 1 201 ? 25.187 -3.893 -13.996 1.00 80.38 201 VAL A N 1
ATOM 1710 C CA . VAL A 1 201 ? 26.639 -3.730 -13.861 1.00 80.38 201 VAL A CA 1
ATOM 1711 C C . VAL A 1 201 ? 27.119 -2.608 -14.773 1.00 80.38 201 VAL A C 1
ATOM 1713 O O . VAL A 1 201 ? 26.767 -2.549 -15.943 1.00 80.38 201 VAL A O 1
ATOM 1716 N N . SER A 1 202 ? 27.926 -1.687 -14.250 1.00 76.12 202 SER A N 1
ATOM 1717 C CA . SER A 1 202 ? 28.612 -0.700 -15.086 1.00 76.12 202 SER A CA 1
ATOM 1718 C C . SER A 1 202 ? 29.992 -0.399 -14.524 1.00 76.12 202 SER A C 1
ATOM 1720 O O . SER 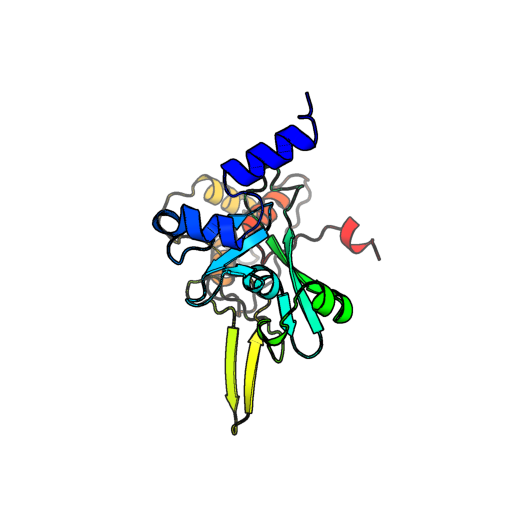A 1 202 ? 30.160 -0.291 -13.309 1.00 76.12 202 SER A O 1
ATOM 1722 N N . LYS A 1 203 ? 30.978 -0.239 -15.414 1.00 68.88 203 LYS A N 1
ATOM 1723 C CA . LYS A 1 203 ? 32.336 0.183 -15.031 1.00 68.88 203 LYS A CA 1
ATOM 1724 C C . LYS A 1 203 ? 32.356 1.631 -14.536 1.00 68.88 203 LYS A C 1
ATOM 1726 O O . LYS A 1 203 ? 33.106 1.971 -13.629 1.00 68.88 203 LYS A O 1
ATOM 1731 N N . GLU A 1 204 ? 31.503 2.469 -15.114 1.00 75.69 204 GLU A N 1
ATOM 1732 C CA . GLU A 1 204 ? 31.406 3.892 -14.801 1.00 75.69 204 GLU A CA 1
ATOM 1733 C C . GLU A 1 204 ? 30.358 4.167 -13.712 1.00 75.69 204 GLU A C 1
ATOM 1735 O O . GLU A 1 204 ? 29.357 3.451 -13.571 1.00 75.69 204 GLU A O 1
ATOM 1740 N N . ARG A 1 205 ? 30.584 5.226 -12.924 1.00 70.00 205 ARG A N 1
ATOM 1741 C CA . ARG A 1 205 ? 29.601 5.756 -11.965 1.00 70.00 205 ARG A CA 1
ATOM 1742 C C . ARG A 1 205 ? 28.574 6.631 -12.696 1.00 70.00 205 ARG A C 1
ATOM 1744 O O . ARG A 1 205 ? 28.799 7.048 -13.822 1.00 70.00 205 ARG A O 1
ATOM 1751 N N . ASN A 1 206 ? 27.445 6.919 -12.044 1.00 72.94 206 ASN A N 1
ATOM 1752 C CA . ASN A 1 206 ? 26.403 7.832 -12.548 1.00 72.94 206 ASN A CA 1
ATOM 1753 C C . ASN A 1 206 ? 25.695 7.407 -13.851 1.00 72.94 206 ASN A C 1
ATOM 1755 O O . ASN A 1 206 ? 25.136 8.239 -14.552 1.00 72.94 206 ASN A O 1
ATOM 1759 N N . THR A 1 207 ? 25.612 6.105 -14.137 1.00 79.44 207 THR A N 1
ATOM 1760 C CA . THR A 1 207 ? 24.925 5.584 -15.337 1.00 79.44 207 THR A CA 1
ATOM 1761 C C . THR A 1 207 ? 23.390 5.577 -15.259 1.00 79.44 207 THR A C 1
ATOM 1763 O O . THR A 1 207 ? 22.739 5.027 -16.141 1.00 79.44 207 THR A O 1
ATOM 1766 N N . GLY A 1 208 ? 22.794 6.163 -14.214 1.00 80.06 208 GLY A N 1
ATOM 1767 C CA . GLY A 1 208 ? 21.336 6.230 -14.035 1.00 80.06 208 GLY A CA 1
ATOM 1768 C C . GLY A 1 208 ? 20.707 5.083 -13.231 1.00 80.06 208 GLY A C 1
ATOM 1769 O O . GLY A 1 208 ? 19.487 5.020 -13.122 1.00 80.06 208 GLY A O 1
ATOM 1770 N N . LYS A 1 209 ? 21.501 4.198 -12.611 1.00 86.25 209 LYS A N 1
ATOM 1771 C CA . LYS A 1 209 ? 20.992 3.080 -11.784 1.00 86.25 209 LYS A CA 1
ATOM 1772 C C . LYS A 1 209 ? 20.069 3.540 -10.647 1.00 86.25 209 LYS A C 1
ATOM 1774 O O . LYS A 1 209 ? 18.966 3.023 -10.504 1.00 86.25 209 LYS A O 1
ATOM 1779 N N . SER A 1 210 ? 20.475 4.552 -9.877 1.00 84.62 210 SER A N 1
ATOM 1780 C CA . SER A 1 210 ? 19.629 5.115 -8.811 1.00 84.62 210 SER A CA 1
ATOM 1781 C C . SER A 1 210 ? 18.362 5.755 -9.380 1.00 84.62 210 SER A C 1
ATOM 1783 O O . SER A 1 210 ? 17.282 5.587 -8.824 1.00 84.62 210 SER A O 1
ATOM 1785 N N . THR A 1 211 ? 18.462 6.405 -10.543 1.00 89.19 211 THR A N 1
ATOM 1786 C CA . THR A 1 211 ? 17.308 6.955 -11.268 1.00 89.19 211 THR A CA 1
ATOM 1787 C C . THR A 1 211 ? 16.319 5.865 -11.677 1.00 89.19 211 THR A C 1
ATOM 1789 O O . THR A 1 211 ? 15.113 6.084 -11.600 1.00 89.19 211 THR A O 1
ATOM 1792 N N . PHE A 1 212 ? 16.795 4.671 -12.040 1.00 91.94 212 PHE A N 1
ATOM 1793 C CA . PHE A 1 212 ? 15.925 3.533 -12.333 1.00 91.94 212 PHE A CA 1
ATOM 1794 C C . PHE A 1 212 ? 15.183 3.062 -11.079 1.00 91.94 212 PHE A C 1
ATOM 1796 O O . PHE A 1 212 ? 13.973 2.852 -11.127 1.00 91.94 212 PHE A O 1
ATOM 1803 N N . LEU A 1 213 ? 15.865 2.982 -9.932 1.00 88.94 213 LEU A N 1
ATOM 1804 C CA . LEU A 1 213 ? 15.214 2.676 -8.654 1.00 88.94 213 LEU A CA 1
ATOM 1805 C C . LEU A 1 213 ? 14.163 3.732 -8.281 1.00 88.94 213 LEU A C 1
ATOM 1807 O O . LEU A 1 213 ? 13.087 3.376 -7.803 1.00 88.94 213 LEU A O 1
ATOM 1811 N N . TYR A 1 214 ? 14.425 5.014 -8.553 1.00 87.38 214 TYR A N 1
ATOM 1812 C CA . TYR A 1 214 ? 13.441 6.082 -8.357 1.00 87.38 214 TYR A CA 1
ATOM 1813 C C . TYR A 1 214 ? 12.245 5.965 -9.298 1.00 87.38 214 TYR A C 1
ATOM 1815 O O . TYR A 1 214 ? 11.115 6.162 -8.855 1.00 87.38 214 TYR A O 1
ATOM 1823 N N . LEU A 1 215 ? 12.460 5.583 -10.558 1.00 92.44 215 LEU A N 1
ATOM 1824 C CA . LEU A 1 215 ? 11.371 5.286 -11.486 1.00 92.44 215 LEU A CA 1
ATOM 1825 C C . LEU A 1 215 ? 10.519 4.113 -10.978 1.00 92.44 215 LEU A C 1
ATOM 1827 O O . LEU A 1 215 ? 9.296 4.220 -10.952 1.00 92.44 215 LEU A O 1
ATOM 1831 N N . MET A 1 216 ? 11.143 3.026 -10.511 1.00 93.50 216 MET A N 1
ATOM 1832 C CA . MET A 1 216 ? 10.418 1.890 -9.925 1.00 93.50 216 MET A CA 1
ATOM 1833 C C . MET A 1 216 ? 9.628 2.319 -8.688 1.00 93.50 216 MET A C 1
ATOM 1835 O O . MET A 1 216 ? 8.453 1.993 -8.560 1.00 93.50 216 MET A O 1
ATOM 1839 N N . ARG A 1 217 ? 10.225 3.118 -7.803 1.00 89.12 217 ARG A N 1
ATOM 1840 C CA . ARG A 1 217 ? 9.523 3.670 -6.644 1.00 89.12 217 ARG A CA 1
ATOM 1841 C C . ARG A 1 217 ? 8.335 4.544 -7.047 1.00 89.12 217 ARG A C 1
ATOM 1843 O O . ARG A 1 217 ? 7.292 4.464 -6.412 1.00 89.12 217 ARG A O 1
ATOM 1850 N N . ALA A 1 218 ? 8.462 5.347 -8.100 1.00 89.00 218 ALA A N 1
ATOM 1851 C CA . ALA A 1 218 ? 7.359 6.162 -8.595 1.00 89.00 218 ALA A CA 1
ATOM 1852 C C . ALA A 1 218 ? 6.201 5.307 -9.145 1.00 89.00 218 ALA A C 1
ATOM 1854 O O . ALA A 1 218 ? 5.051 5.678 -8.937 1.00 89.00 218 ALA A O 1
ATOM 1855 N N . ILE A 1 219 ? 6.503 4.174 -9.797 1.00 92.94 219 ILE A N 1
ATOM 1856 C CA . ILE A 1 219 ? 5.523 3.242 -10.392 1.00 92.94 219 ILE A CA 1
ATOM 1857 C C . ILE A 1 219 ? 4.852 2.333 -9.345 1.00 92.94 219 ILE A C 1
ATOM 1859 O O . ILE A 1 219 ? 3.673 2.011 -9.448 1.00 92.94 219 ILE A O 1
ATOM 1863 N N . PHE A 1 220 ? 5.604 1.864 -8.352 1.00 92.25 220 PHE A N 1
ATOM 1864 C CA . PHE A 1 220 ? 5.135 0.864 -7.381 1.00 92.25 220 PHE A CA 1
ATOM 1865 C C . PHE A 1 220 ? 4.863 1.449 -5.987 1.00 92.25 220 PHE A C 1
ATOM 1867 O O . PHE A 1 220 ? 4.365 0.746 -5.104 1.00 92.25 220 PHE A O 1
ATOM 1874 N N . GLN A 1 221 ? 5.155 2.737 -5.794 1.00 87.50 221 GLN A N 1
ATOM 1875 C CA . GLN A 1 221 ? 4.870 3.522 -4.593 1.00 87.50 221 GLN A CA 1
ATOM 1876 C C . GLN A 1 221 ? 5.407 2.846 -3.319 1.00 87.50 221 GLN A C 1
ATOM 1878 O O . GLN A 1 221 ? 6.603 2.573 -3.206 1.00 87.50 221 GLN A O 1
ATOM 1883 N N . GLU A 1 222 ? 4.536 2.561 -2.349 1.00 83.44 222 GLU A N 1
ATOM 1884 C CA . GLU A 1 222 ? 4.898 1.988 -1.048 1.00 83.44 222 GLU A CA 1
ATOM 1885 C C . GLU A 1 222 ? 5.372 0.523 -1.115 1.00 83.44 222 GLU A C 1
ATOM 1887 O O . GLU A 1 222 ? 5.798 -0.025 -0.099 1.00 83.44 222 GLU A O 1
ATOM 1892 N N . ASN A 1 223 ? 5.291 -0.125 -2.282 1.00 90.19 223 ASN A N 1
ATOM 1893 C CA . ASN A 1 223 ? 5.662 -1.532 -2.455 1.00 90.19 223 ASN A CA 1
ATOM 1894 C C . ASN A 1 223 ? 7.123 -1.737 -2.898 1.00 90.19 223 ASN A C 1
ATOM 1896 O O . ASN A 1 223 ? 7.514 -2.863 -3.199 1.00 90.19 223 ASN A O 1
ATOM 1900 N N . VAL A 1 224 ? 7.943 -0.677 -2.925 1.00 87.88 224 VAL A N 1
ATOM 1901 C CA . VAL A 1 224 ? 9.385 -0.746 -3.223 1.00 87.88 224 VAL A CA 1
ATOM 1902 C C . VAL A 1 224 ? 10.201 -0.342 -2.005 1.00 87.88 224 VAL A C 1
ATOM 1904 O O . VAL A 1 224 ? 9.969 0.699 -1.392 1.00 87.88 224 VAL A O 1
ATOM 1907 N N . ILE A 1 225 ? 11.213 -1.149 -1.690 1.00 82.25 225 ILE A N 1
ATOM 1908 C CA . ILE A 1 225 ? 12.211 -0.843 -0.667 1.00 82.25 225 ILE A CA 1
ATOM 1909 C C . ILE A 1 225 ? 13.556 -0.682 -1.367 1.00 82.25 225 ILE A C 1
ATOM 1911 O O . ILE A 1 225 ? 14.038 -1.609 -2.013 1.00 82.25 225 ILE A O 1
ATOM 1915 N N . VAL A 1 226 ? 14.169 0.491 -1.215 1.00 78.00 226 VAL A N 1
ATOM 1916 C CA . VAL A 1 226 ? 15.557 0.718 -1.624 1.00 78.00 226 VAL A CA 1
ATOM 1917 C C . VAL A 1 226 ? 16.448 0.402 -0.431 1.00 78.00 226 VAL A C 1
ATOM 1919 O O . VAL A 1 226 ? 16.356 1.036 0.625 1.00 78.00 226 VAL A O 1
ATOM 1922 N N . VAL A 1 227 ? 17.273 -0.624 -0.600 1.00 77.00 227 VAL A N 1
ATOM 1923 C CA . VAL A 1 227 ? 18.257 -1.057 0.387 1.00 77.00 227 VAL A CA 1
ATOM 1924 C C . VAL A 1 227 ? 19.622 -0.588 -0.092 1.00 77.00 227 VAL A C 1
ATOM 1926 O O . VAL A 1 227 ? 20.016 -0.902 -1.212 1.00 77.00 227 VAL A O 1
ATOM 1929 N N . ASP A 1 228 ? 20.317 0.167 0.752 1.00 70.38 228 ASP A N 1
ATOM 1930 C CA . ASP A 1 228 ? 21.710 0.547 0.525 1.00 70.38 228 ASP A CA 1
ATOM 1931 C C . ASP A 1 228 ? 22.628 -0.266 1.448 1.00 70.38 228 ASP A C 1
ATOM 1933 O O . ASP A 1 228 ? 22.188 -0.778 2.482 1.00 70.38 228 ASP A O 1
ATOM 1937 N N . SER A 1 229 ? 23.902 -0.375 1.081 1.00 68.56 229 SER A N 1
ATOM 1938 C CA . SER A 1 229 ? 24.918 -1.153 1.801 1.00 68.56 229 SER A CA 1
ATOM 1939 C C . SER A 1 229 ? 25.036 -0.711 3.264 1.00 68.56 229 SER A C 1
ATOM 1941 O O . SER A 1 229 ? 25.116 -1.546 4.163 1.00 68.56 229 SER A O 1
ATOM 1943 N N . ASP A 1 230 ? 24.930 0.593 3.525 1.00 62.62 230 ASP A N 1
ATOM 1944 C CA . ASP A 1 230 ? 24.994 1.157 4.879 1.00 62.62 230 ASP A CA 1
ATOM 1945 C C . ASP A 1 230 ? 23.813 0.709 5.760 1.00 62.62 230 ASP A C 1
ATOM 1947 O O . ASP A 1 230 ? 23.964 0.484 6.963 1.00 62.62 230 ASP A O 1
ATOM 1951 N N . ARG A 1 231 ? 22.633 0.493 5.159 1.00 57.06 231 ARG A N 1
ATOM 1952 C CA . ARG A 1 231 ? 21.443 -0.008 5.869 1.00 57.06 231 ARG A CA 1
ATOM 1953 C C . ARG A 1 231 ? 21.531 -1.498 6.199 1.00 57.06 231 ARG A C 1
ATOM 1955 O O . ARG A 1 231 ? 20.881 -1.932 7.145 1.00 57.06 231 ARG A O 1
ATOM 1962 N N . LEU A 1 232 ? 22.308 -2.271 5.440 1.00 58.88 232 LEU A N 1
ATOM 1963 C CA . LEU A 1 232 ? 22.521 -3.703 5.686 1.00 58.88 232 LEU A CA 1
ATOM 1964 C C . LEU A 1 232 ? 23.547 -3.959 6.794 1.00 58.88 232 LEU A C 1
ATOM 1966 O O . LEU A 1 232 ? 23.405 -4.927 7.533 1.00 58.88 232 LEU A O 1
ATOM 1970 N N . ASN A 1 233 ? 24.533 -3.072 6.941 1.00 54.06 233 ASN A N 1
ATOM 1971 C CA . ASN A 1 233 ? 25.596 -3.194 7.943 1.00 54.06 233 ASN A CA 1
ATOM 1972 C C . ASN A 1 233 ? 25.204 -2.670 9.338 1.00 54.06 233 ASN A C 1
ATOM 1974 O O . ASN A 1 233 ? 26.014 -2.715 10.257 1.00 54.06 233 ASN A O 1
ATOM 1978 N N . SER A 1 234 ? 23.979 -2.164 9.503 1.00 46.59 234 SER A N 1
ATOM 1979 C CA . SER A 1 234 ? 23.471 -1.593 10.759 1.00 46.59 234 SER A CA 1
ATOM 1980 C C . SER A 1 234 ? 22.714 -2.626 11.616 1.00 46.59 234 SER A C 1
ATOM 1982 O O . SER A 1 234 ? 21.604 -2.344 12.076 1.00 46.59 234 SER A O 1
ATOM 1984 N N . GLN A 1 235 ? 23.279 -3.827 11.788 1.00 38.22 235 GLN A N 1
ATOM 1985 C CA . GLN A 1 235 ? 22.819 -4.824 12.769 1.00 38.22 235 GLN A CA 1
ATOM 1986 C C . GLN A 1 235 ? 23.821 -4.971 13.908 1.00 38.22 235 GLN A C 1
ATOM 1988 O O . GLN A 1 235 ? 25.033 -5.044 13.614 1.00 38.22 235 GLN A O 1
#

Radius of gyration: 26.26 Å; chains: 1; bounding box: 62×66×65 Å

Secondary structure (DSSP, 8-state):
-PPPHHHHHHHHHHTT-S-HHHHHHHHHHHHTTS-EEETTEEEEE-SSSEEE--HHHHTTEEEETTEEEEEEEE--TTT-TT--SPEEEEEEE-HHHHHHH-S-GGGS-EESEEE-----STT--SEEEEEETTEEEEEEE-SPPP---------HHHHHHHHHHT-SB-TTS-BHHHHHHHHHHHHHH-TTS--PPP----SSS-SSHHHHHHHHHHHHGGG-----HHHHS--